Protein AF-A0AAW6RHY6-F1 (afdb_monomer_lite)

Organism: NCBI:txid3040346

Secondary structure (DSSP, 8-state):
-PPPPHHHHHHHHHHHHHHHHHHHHHHH--EEPPP---EE---TTS---EE-HHHH-TTEEEEEEEEESSSTHHHHHHTTBS-HHHHHHHHHHHHHHTS---TTEEEEEEEE-TTS-EEEEEEESS--HHHHHH--SSGGGG-B-HHHHHHHHHHHHHHBPTTTTSSSSEEEEEEETTT-EEEEEEHHHHHHHHHHHHS----PPPP----PPPPPPPPPPPP-----------------------

Radius of gyration: 33.95 Å; chains: 1; bounding box: 102×99×43 Å

pLDDT: mean 73.98, std 20.01, range [34.38, 96.75]

Structure (mmCIF, N/CA/C/O backbone):
data_AF-A0AAW6RHY6-F1
#
_entry.id   AF-A0AAW6RHY6-F1
#
loop_
_atom_site.group_PDB
_atom_site.id
_atom_site.type_symbol
_atom_site.label_atom_id
_atom_site.label_alt_id
_atom_site.label_comp_id
_atom_site.label_asym_id
_atom_site.label_entity_id
_atom_site.label_seq_id
_atom_site.pdbx_PDB_ins_code
_atom_site.Cartn_x
_atom_site.Cartn_y
_atom_site.Cartn_z
_atom_site.occupancy
_atom_site.B_iso_or_equiv
_atom_site.auth_seq_id
_atom_site.auth_comp_id
_atom_site.auth_asym_id
_atom_site.auth_atom_id
_atom_site.pdbx_PDB_model_num
ATOM 1 N N . MET A 1 1 ? -15.263 24.440 11.809 1.00 36.69 1 MET A N 1
ATOM 2 C CA . MET A 1 1 ? -14.720 23.202 12.414 1.00 36.69 1 MET A CA 1
ATOM 3 C C . MET A 1 1 ? -13.361 23.550 12.998 1.00 36.69 1 MET A C 1
ATOM 5 O O . MET A 1 1 ? -12.567 24.106 12.247 1.00 36.69 1 MET A O 1
ATOM 9 N N . PRO A 1 2 ? -13.104 23.345 14.301 1.00 42.38 2 PRO A N 1
ATOM 10 C CA . PRO A 1 2 ? -11.788 23.621 14.870 1.00 42.38 2 PRO A CA 1
ATOM 11 C C . PRO A 1 2 ? -10.749 22.654 14.289 1.00 42.38 2 PRO A C 1
ATOM 13 O O . PRO A 1 2 ? -11.045 21.476 14.077 1.00 42.38 2 PRO A O 1
ATOM 16 N N . ALA A 1 3 ? -9.547 23.160 14.015 1.00 45.47 3 ALA A N 1
ATOM 17 C CA . ALA A 1 3 ? -8.429 22.344 13.565 1.00 45.47 3 ALA A CA 1
ATOM 18 C C . ALA A 1 3 ? -8.053 21.337 14.664 1.00 45.47 3 ALA A C 1
ATOM 20 O O . ALA A 1 3 ? -7.856 21.711 15.821 1.00 45.47 3 ALA A O 1
ATOM 21 N N . ILE A 1 4 ? -7.981 20.053 14.312 1.00 51.56 4 ILE A N 1
ATOM 22 C CA . ILE A 1 4 ? -7.506 19.011 15.225 1.00 51.56 4 ILE A CA 1
ATOM 23 C C . ILE A 1 4 ? -5.975 19.141 15.318 1.00 51.56 4 ILE A C 1
ATOM 25 O O . ILE A 1 4 ? -5.329 19.210 14.272 1.00 51.56 4 ILE A O 1
ATOM 29 N N . PRO A 1 5 ? -5.372 19.154 16.522 1.00 56.75 5 PRO A N 1
ATOM 30 C CA . PRO A 1 5 ? -3.920 19.229 16.669 1.00 56.7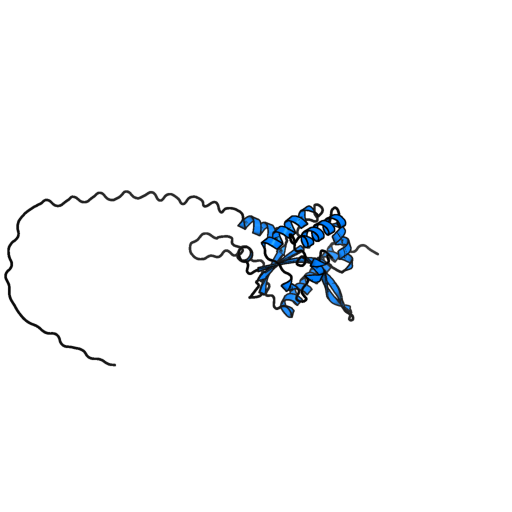5 5 PRO A CA 1
ATOM 31 C C . PRO A 1 5 ? -3.209 18.056 15.978 1.00 56.75 5 PRO A C 1
ATOM 33 O O . PRO A 1 5 ? -3.674 16.917 16.065 1.00 56.75 5 PRO A O 1
ATOM 36 N N . ALA A 1 6 ? -2.042 18.300 15.375 1.00 57.06 6 ALA A N 1
ATOM 37 C CA . ALA A 1 6 ? -1.243 17.272 14.693 1.00 57.06 6 ALA A CA 1
ATOM 38 C C . ALA A 1 6 ? -0.935 16.046 15.581 1.00 57.06 6 ALA A C 1
ATOM 40 O O . ALA A 1 6 ? -1.028 14.909 15.128 1.00 57.06 6 ALA A O 1
ATOM 41 N N . ALA A 1 7 ? -0.673 16.257 16.877 1.00 56.53 7 ALA A N 1
ATOM 42 C CA . ALA A 1 7 ? -0.447 15.175 17.841 1.00 56.53 7 ALA A CA 1
ATOM 43 C C . ALA A 1 7 ? -1.678 14.263 18.031 1.00 56.53 7 ALA A C 1
ATOM 45 O O . ALA A 1 7 ? -1.545 13.051 18.191 1.00 56.53 7 ALA A O 1
ATOM 46 N N . ALA A 1 8 ? -2.888 14.827 17.972 1.00 58.41 8 ALA A N 1
ATOM 47 C CA . ALA A 1 8 ? -4.121 14.051 18.059 1.00 58.41 8 ALA A CA 1
ATOM 48 C C . ALA A 1 8 ? -4.398 13.274 16.759 1.00 58.41 8 ALA A C 1
ATOM 50 O O . ALA A 1 8 ? -4.928 12.166 16.821 1.00 58.41 8 ALA A O 1
ATOM 51 N N . LEU A 1 9 ? -4.018 13.816 15.592 1.00 59.53 9 LEU A N 1
ATOM 52 C CA . LEU A 1 9 ? -4.087 13.102 14.309 1.00 59.53 9 LEU A CA 1
ATOM 53 C C . LEU A 1 9 ? -3.146 11.887 14.295 1.00 59.53 9 LEU A C 1
ATOM 55 O O . LEU A 1 9 ? -3.600 10.782 13.998 1.00 59.53 9 LEU A O 1
ATOM 59 N N . ALA A 1 10 ? -1.897 12.062 14.735 1.00 64.44 10 ALA A N 1
ATOM 60 C CA . ALA A 1 10 ? -0.913 10.981 14.839 1.00 64.44 10 ALA A CA 1
ATOM 61 C C . ALA A 1 10 ? -1.377 9.837 15.765 1.00 64.44 10 ALA A C 1
ATOM 63 O O . ALA A 1 10 ? -1.157 8.659 15.478 1.00 64.44 10 ALA A O 1
ATOM 64 N N . TRP A 1 11 ? -2.076 10.156 16.861 1.00 67.25 11 TRP A N 1
ATOM 65 C CA . TRP A 1 11 ? -2.605 9.139 17.777 1.00 67.25 11 TRP A CA 1
ATOM 66 C C . TRP A 1 11 ? -3.709 8.275 17.147 1.00 67.25 11 TRP A C 1
ATOM 68 O O . TRP A 1 11 ? -3.756 7.055 17.348 1.00 67.25 11 TRP A O 1
ATOM 78 N N . TRP A 1 12 ? -4.580 8.882 16.338 1.00 75.75 12 TRP A N 1
ATOM 79 C CA . TRP A 1 12 ? -5.609 8.141 15.609 1.00 75.75 12 TRP A CA 1
ATOM 80 C C . TRP A 1 12 ? -5.012 7.220 14.543 1.00 75.75 12 TRP A C 1
ATOM 82 O O . TRP A 1 12 ? -5.461 6.083 14.413 1.00 75.75 12 TRP A O 1
ATOM 92 N N . GLU A 1 13 ? -3.983 7.664 13.824 1.00 80.81 13 GLU A N 1
ATOM 93 C CA . GLU A 1 13 ? -3.279 6.828 12.841 1.00 80.81 13 GLU A CA 1
ATOM 94 C C . GLU A 1 13 ? -2.603 5.626 13.504 1.00 80.81 13 GLU A C 1
ATOM 96 O O . GLU A 1 13 ? -2.768 4.497 13.040 1.00 80.81 13 GLU A O 1
ATOM 101 N N . LYS A 1 14 ? -1.958 5.827 14.660 1.00 85.12 14 LYS A N 1
ATOM 102 C CA . LYS A 1 14 ? -1.395 4.723 15.453 1.00 85.12 14 LYS A CA 1
ATOM 103 C C . LYS A 1 14 ? -2.454 3.746 15.950 1.00 85.12 14 LYS A C 1
ATOM 105 O O . LYS A 1 14 ? -2.226 2.541 15.976 1.00 85.12 14 LYS A O 1
ATOM 110 N N . THR A 1 15 ? -3.644 4.236 16.286 1.00 87.94 15 THR A N 1
ATOM 111 C CA . THR A 1 15 ? -4.771 3.368 16.653 1.00 87.94 15 THR A CA 1
ATOM 112 C C . THR A 1 15 ? -5.207 2.486 15.476 1.00 87.94 15 THR A C 1
ATOM 114 O O . THR A 1 15 ? -5.480 1.298 15.660 1.00 87.94 15 THR A O 1
ATOM 117 N N . VAL A 1 16 ? -5.240 3.040 14.259 1.00 90.06 16 VAL A N 1
ATOM 118 C CA . VAL A 1 16 ? -5.549 2.295 13.026 1.00 90.06 16 VAL A CA 1
ATOM 119 C C . VAL A 1 16 ? -4.465 1.255 12.728 1.00 90.06 16 VAL A C 1
ATOM 121 O O . VAL A 1 16 ? -4.797 0.108 12.430 1.00 90.06 16 VAL A O 1
ATOM 124 N N . GLU A 1 17 ? -3.191 1.622 12.873 1.00 89.94 17 GLU A N 1
ATOM 125 C CA . GLU A 1 17 ? -2.045 0.715 12.736 1.00 89.94 17 GLU A CA 1
ATOM 126 C C . GLU A 1 17 ? -2.140 -0.464 13.719 1.00 89.94 17 GLU A C 1
ATOM 128 O O . GLU A 1 17 ? -2.122 -1.622 13.301 1.00 89.94 17 GLU A O 1
ATOM 133 N N . TYR A 1 18 ? -2.343 -0.209 15.016 1.00 89.75 18 TYR A N 1
ATOM 134 C CA . TYR A 1 18 ? -2.463 -1.283 16.009 1.00 89.75 18 TYR A CA 1
ATOM 135 C C . TYR A 1 18 ? -3.676 -2.182 15.770 1.00 89.75 18 TYR A C 1
ATOM 137 O O . TYR A 1 18 ? -3.570 -3.405 15.893 1.00 89.75 18 TYR A O 1
ATOM 145 N N . ALA A 1 19 ? -4.819 -1.610 15.387 1.00 91.25 19 ALA A N 1
ATOM 146 C CA . ALA A 1 19 ? -5.990 -2.395 15.014 1.00 91.25 19 ALA A CA 1
ATOM 147 C C . ALA A 1 19 ? -5.699 -3.293 13.799 1.00 91.25 19 ALA A C 1
ATOM 149 O O . ALA A 1 19 ? -6.137 -4.448 13.768 1.00 91.25 19 ALA A O 1
ATOM 150 N N . PHE A 1 20 ? -4.931 -2.795 12.823 1.00 91.44 20 PHE A N 1
ATOM 151 C CA . PHE A 1 20 ? -4.513 -3.574 11.660 1.00 91.44 20 PHE A CA 1
ATOM 152 C C . PHE A 1 20 ? -3.607 -4.734 12.060 1.00 91.44 20 PHE A C 1
ATOM 154 O O . PHE A 1 20 ? -3.890 -5.868 11.678 1.00 91.44 20 PHE A O 1
ATOM 161 N N . LEU A 1 21 ? -2.577 -4.485 12.872 1.00 89.50 21 LEU A N 1
ATOM 162 C CA . LEU A 1 21 ? -1.658 -5.525 13.345 1.00 89.50 21 LEU A CA 1
ATOM 163 C C . LEU A 1 21 ? -2.402 -6.618 14.125 1.00 89.50 21 LEU A C 1
ATOM 165 O O . LEU A 1 21 ? -2.238 -7.806 13.846 1.00 89.50 21 LEU A O 1
ATOM 169 N N . GLN A 1 22 ? -3.310 -6.236 15.029 1.00 89.50 22 GLN A N 1
ATOM 170 C CA . GLN A 1 22 ? -4.149 -7.191 15.760 1.00 89.50 22 GLN A CA 1
ATOM 171 C C . GLN A 1 22 ? -5.031 -8.026 14.825 1.00 89.50 22 GLN A C 1
ATOM 173 O O . GLN A 1 22 ? -5.181 -9.236 15.028 1.00 89.50 22 GLN A O 1
ATOM 178 N N . GLN A 1 23 ? -5.628 -7.403 13.803 1.00 89.06 23 GLN A N 1
ATOM 179 C CA . GLN A 1 23 ? -6.420 -8.121 12.809 1.00 89.06 23 GLN A CA 1
ATOM 180 C C . GLN A 1 23 ? -5.544 -9.044 11.958 1.00 89.06 23 GLN A C 1
ATOM 182 O O . GLN A 1 23 ? -5.972 -10.157 11.657 1.00 89.06 23 GLN A O 1
ATOM 187 N N . ALA A 1 24 ? -4.325 -8.634 11.616 1.00 87.94 24 ALA A N 1
ATOM 188 C CA . ALA A 1 24 ? -3.394 -9.445 10.849 1.00 87.94 24 ALA A CA 1
ATOM 189 C C . ALA A 1 24 ? -2.966 -10.710 11.599 1.00 87.94 24 ALA A C 1
ATOM 191 O O . ALA A 1 24 ? -3.047 -11.799 11.026 1.00 87.94 24 ALA A O 1
ATOM 192 N N . CYS A 1 25 ? -2.646 -10.608 12.892 1.00 87.69 25 CYS A N 1
ATOM 193 C CA . CYS A 1 25 ? -2.366 -11.784 13.720 1.00 87.69 25 CYS A CA 1
ATOM 194 C C . CYS A 1 25 ? -3.592 -12.705 13.816 1.00 87.69 25 CYS A C 1
ATOM 196 O O . CYS A 1 25 ? -3.513 -13.894 13.521 1.00 87.69 25 CYS A O 1
ATOM 198 N N . ARG A 1 26 ? -4.756 -12.155 14.193 1.00 88.19 26 ARG A N 1
ATOM 199 C CA . ARG A 1 26 ? -5.954 -12.955 14.520 1.00 88.19 26 ARG A CA 1
ATOM 200 C C . ARG A 1 26 ? -6.654 -13.551 13.301 1.00 88.19 26 ARG A C 1
ATOM 202 O O . ARG A 1 26 ? -7.173 -14.657 13.380 1.00 88.19 26 ARG A O 1
ATOM 209 N N . LYS A 1 27 ? -6.741 -12.799 12.202 1.00 85.25 27 LYS A N 1
ATOM 210 C CA . LYS A 1 27 ? -7.512 -13.181 11.008 1.00 85.25 27 LYS A CA 1
ATOM 211 C C . LYS A 1 27 ? -6.644 -13.837 9.945 1.00 85.25 27 LYS A C 1
ATOM 213 O O . LYS A 1 27 ? -7.122 -14.722 9.241 1.00 85.25 27 LYS A O 1
ATOM 218 N N . TRP A 1 28 ? -5.408 -13.373 9.785 1.00 83.06 28 TRP A N 1
ATOM 219 C CA . TRP A 1 28 ? -4.537 -13.823 8.700 1.00 83.06 28 TRP A CA 1
ATOM 220 C C . TRP A 1 28 ? -3.385 -14.717 9.175 1.00 83.06 28 TRP A C 1
ATOM 222 O O . TRP A 1 28 ? -2.677 -15.275 8.336 1.00 83.06 28 TRP A O 1
ATOM 232 N N . GLY A 1 29 ? -3.245 -14.933 10.489 1.00 84.56 29 GLY A N 1
ATOM 233 C CA . GLY A 1 29 ? -2.245 -15.838 11.059 1.00 84.56 29 GLY A CA 1
ATOM 234 C C . GLY A 1 29 ? -0.819 -15.372 10.788 1.00 84.56 29 GLY A C 1
ATOM 235 O O . GLY A 1 29 ? 0.044 -16.191 10.496 1.00 84.56 29 GLY A O 1
ATOM 236 N N . VAL A 1 30 ? -0.607 -14.055 10.782 1.00 85.38 30 VAL A N 1
ATOM 237 C CA . VAL A 1 30 ? 0.720 -13.463 10.606 1.00 85.38 30 VAL A CA 1
ATOM 238 C C . VAL A 1 30 ? 1.470 -13.489 11.920 1.00 85.38 30 VAL A C 1
ATOM 240 O O . VAL A 1 30 ? 0.935 -13.063 12.944 1.00 85.38 30 VAL A O 1
ATOM 243 N N . ASN A 1 31 ? 2.728 -13.906 11.854 1.00 83.25 31 ASN A N 1
ATOM 244 C CA . ASN A 1 31 ? 3.641 -13.857 12.981 1.00 83.25 31 ASN A CA 1
ATOM 245 C C . ASN A 1 31 ? 4.583 -12.672 12.783 1.00 83.25 31 ASN A C 1
ATOM 247 O O . ASN A 1 31 ? 5.533 -12.753 12.006 1.00 83.25 31 ASN A O 1
ATOM 251 N N . PHE A 1 32 ? 4.287 -11.555 13.450 1.00 77.56 32 PHE A N 1
ATOM 252 C CA . PHE A 1 32 ? 5.200 -10.416 13.475 1.00 77.56 32 PHE A CA 1
ATOM 253 C C . PHE A 1 32 ? 6.408 -10.779 14.325 1.00 77.56 32 PHE A C 1
ATOM 255 O O . PHE A 1 32 ? 6.304 -10.891 15.547 1.00 77.56 32 PHE A O 1
ATOM 262 N N . LEU A 1 33 ? 7.547 -10.959 13.671 1.00 68.38 33 LEU A N 1
ATOM 263 C CA . LEU A 1 33 ? 8.825 -10.907 14.354 1.00 68.38 33 LEU A CA 1
ATOM 264 C C . LEU A 1 33 ? 9.202 -9.432 14.479 1.00 68.38 33 LEU A C 1
ATOM 266 O O . LEU A 1 33 ? 8.903 -8.628 13.589 1.00 68.38 33 LEU A O 1
ATOM 270 N N . ALA A 1 34 ? 9.822 -9.067 15.604 1.00 53.28 34 ALA A N 1
ATOM 271 C CA . ALA A 1 34 ? 10.443 -7.754 15.752 1.00 53.28 34 ALA A CA 1
ATOM 272 C C . ALA A 1 34 ? 11.305 -7.464 14.511 1.00 53.28 34 ALA A C 1
ATOM 274 O O . ALA A 1 34 ? 11.779 -8.430 13.896 1.00 53.28 34 ALA A O 1
ATOM 275 N N . PRO A 1 35 ? 11.497 -6.183 14.121 1.00 49.78 35 PRO A N 1
ATOM 276 C CA . PRO A 1 35 ? 12.363 -5.855 13.002 1.00 49.78 35 PRO A CA 1
ATOM 277 C C . PRO A 1 35 ? 13.637 -6.641 13.221 1.00 49.78 35 PRO A C 1
ATOM 279 O O . PRO A 1 35 ? 14.249 -6.53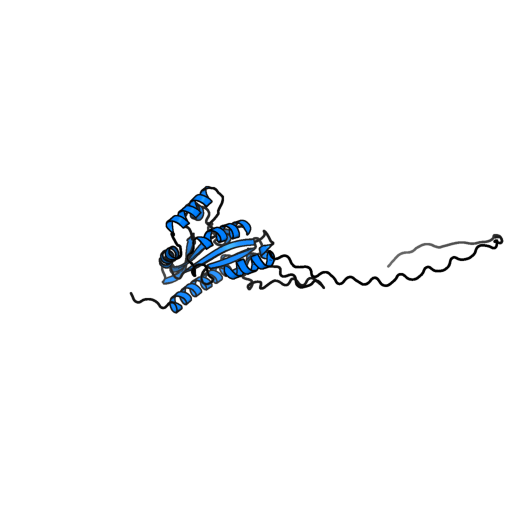5 14.286 1.00 49.78 35 PRO A O 1
ATOM 282 N N . LEU A 1 36 ? 13.952 -7.508 12.266 1.00 45.94 36 LEU A N 1
ATOM 283 C CA . LEU A 1 36 ? 15.221 -8.197 12.233 1.00 45.94 36 LEU A CA 1
ATOM 284 C C . LEU A 1 36 ? 16.238 -7.082 11.993 1.00 45.94 36 LEU A C 1
ATOM 286 O O . LEU A 1 36 ? 16.625 -6.813 10.860 1.00 45.94 36 LEU A O 1
ATOM 290 N N . GLY A 1 37 ? 16.571 -6.333 13.048 1.00 42.25 37 GLY A N 1
ATOM 291 C CA . GLY A 1 37 ? 17.798 -5.578 13.103 1.00 42.25 37 GLY A CA 1
ATOM 292 C C . GLY A 1 37 ? 18.840 -6.617 12.784 1.00 42.25 37 GLY A C 1
ATOM 293 O O . GLY A 1 37 ? 18.899 -7.597 13.515 1.00 42.25 37 GLY A O 1
ATOM 294 N N . VAL A 1 38 ? 19.464 -6.457 11.615 1.00 43.09 38 VAL A N 1
ATOM 295 C CA . VAL A 1 38 ? 20.594 -7.231 11.106 1.00 43.09 38 VAL A CA 1
ATOM 296 C C . VAL A 1 38 ? 20.639 -8.621 11.740 1.00 43.09 38 VAL A C 1
ATOM 298 O O . VAL A 1 38 ? 21.189 -8.759 12.831 1.00 43.09 38 VAL A O 1
ATOM 301 N N . ILE A 1 39 ? 20.051 -9.651 11.112 1.00 41.97 39 ILE A N 1
ATOM 302 C CA . ILE A 1 39 ? 20.339 -11.003 11.603 1.00 41.97 39 ILE A CA 1
ATOM 303 C C . ILE A 1 39 ? 21.825 -11.226 11.356 1.00 41.97 39 ILE A C 1
ATOM 305 O O . ILE A 1 39 ? 22.250 -11.551 10.247 1.00 41.97 39 ILE A O 1
ATOM 309 N N . THR A 1 40 ? 22.619 -11.029 12.399 1.00 37.53 40 THR A N 1
ATOM 310 C CA . THR A 1 40 ? 23.971 -11.539 12.482 1.00 37.53 40 THR A CA 1
ATOM 311 C C . THR A 1 40 ? 23.816 -13.048 12.569 1.00 37.53 40 THR A C 1
ATOM 313 O O . THR A 1 40 ? 23.587 -13.606 13.640 1.00 37.53 40 THR A O 1
ATOM 316 N N . LEU A 1 41 ? 23.830 -13.723 11.421 1.00 37.62 41 LEU A N 1
ATOM 317 C CA . LEU A 1 41 ? 23.953 -15.172 11.396 1.00 37.62 41 LEU A CA 1
ATOM 318 C C . LEU A 1 41 ? 25.396 -15.483 11.795 1.00 37.62 41 LEU A C 1
ATOM 320 O O . LEU A 1 41 ? 26.281 -15.528 10.948 1.00 37.62 41 LEU A O 1
ATOM 324 N N . GLN A 1 42 ? 25.643 -15.643 13.096 1.00 37.06 42 GLN A N 1
ATOM 325 C CA . GLN A 1 42 ? 26.855 -16.298 13.574 1.00 37.06 42 GLN A CA 1
ATOM 326 C C . GLN A 1 42 ? 26.726 -17.785 13.240 1.00 37.06 42 GLN A C 1
ATOM 328 O O . GLN A 1 42 ? 26.064 -18.545 13.946 1.00 37.06 42 GLN A O 1
ATOM 333 N N . ALA A 1 43 ? 27.317 -18.187 12.121 1.00 34.38 43 ALA A N 1
ATOM 334 C CA . ALA A 1 43 ? 27.607 -19.579 11.831 1.00 34.38 43 ALA A CA 1
ATOM 335 C C . ALA A 1 43 ? 29.128 -19.758 11.941 1.00 34.38 43 ALA A C 1
ATOM 337 O O . ALA A 1 43 ? 29.845 -19.530 10.974 1.00 34.38 43 ALA A O 1
ATOM 338 N N . GLY A 1 44 ? 29.611 -20.131 13.130 1.00 51.59 44 GLY A N 1
ATOM 339 C CA . GLY A 1 44 ? 31.032 -20.414 13.382 1.00 51.59 44 GLY A CA 1
ATOM 340 C C . GLY A 1 44 ? 31.934 -19.180 13.531 1.00 51.59 44 GLY A C 1
ATOM 341 O O . GLY A 1 44 ? 31.451 -18.097 13.855 1.00 51.59 44 GLY A O 1
ATOM 342 N N . ASP A 1 45 ? 33.237 -19.385 13.301 1.00 42.44 45 ASP A N 1
ATOM 343 C CA . ASP A 1 45 ? 34.335 -18.401 13.425 1.00 42.44 45 ASP A CA 1
ATOM 344 C C . ASP A 1 45 ? 34.371 -17.335 12.307 1.00 42.44 45 ASP A C 1
ATOM 346 O O . ASP A 1 45 ? 35.314 -16.553 12.209 1.00 42.44 45 ASP A O 1
ATOM 350 N N . GLU A 1 46 ? 33.343 -17.263 11.460 1.00 44.12 46 GLU A N 1
ATOM 351 C CA . GLU A 1 46 ? 33.254 -16.248 10.409 1.00 44.12 46 GLU A CA 1
ATOM 352 C C . GLU A 1 46 ? 32.872 -14.870 10.987 1.00 44.12 46 GLU A C 1
ATOM 354 O O . GLU A 1 46 ? 32.018 -14.774 11.881 1.00 44.12 46 GLU A O 1
ATOM 359 N N . PRO A 1 47 ? 33.437 -13.768 10.453 1.00 42.38 47 PRO A N 1
ATOM 360 C CA . PRO A 1 47 ? 33.074 -12.424 10.874 1.00 42.38 47 PRO A CA 1
ATOM 361 C C . PRO A 1 47 ? 31.577 -12.161 10.632 1.00 42.38 47 PRO A C 1
ATOM 363 O O . PRO A 1 47 ? 30.983 -12.699 9.691 1.00 42.38 47 PRO A O 1
ATOM 366 N N . PRO A 1 48 ? 30.935 -11.318 11.461 1.00 42.91 48 PRO A N 1
ATOM 367 C CA . PRO A 1 48 ? 29.501 -11.069 11.392 1.00 42.91 48 PRO A CA 1
ATOM 368 C C . PRO A 1 48 ? 29.087 -10.527 10.01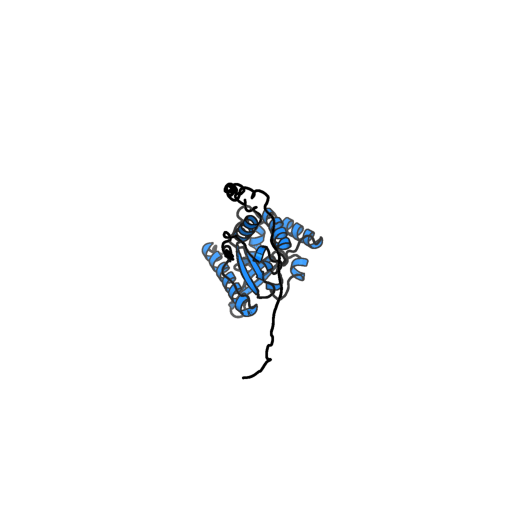6 1.00 42.91 48 PRO A C 1
ATOM 370 O O . PRO A 1 48 ? 29.199 -9.332 9.743 1.00 42.91 48 PRO A O 1
ATOM 373 N N . ARG A 1 49 ? 28.549 -11.389 9.143 1.00 47.16 49 ARG A N 1
ATOM 374 C CA . ARG A 1 49 ? 27.911 -10.945 7.899 1.00 47.16 49 ARG A CA 1
ATOM 375 C C . ARG A 1 49 ? 26.553 -10.346 8.229 1.00 47.16 49 ARG A C 1
ATOM 377 O O . ARG A 1 49 ? 25.640 -11.032 8.691 1.00 47.16 49 ARG A O 1
ATOM 384 N N . GLN A 1 50 ? 26.413 -9.053 7.954 1.00 50.53 50 GLN A N 1
ATOM 385 C CA . GLN A 1 50 ? 25.122 -8.383 7.996 1.00 50.53 50 GLN A CA 1
ATOM 386 C C . GLN A 1 50 ? 24.273 -8.919 6.845 1.00 50.53 50 GLN A C 1
ATOM 388 O O . GLN A 1 50 ? 24.473 -8.557 5.690 1.00 50.53 50 GLN A O 1
ATOM 393 N N . THR A 1 51 ? 23.331 -9.808 7.144 1.00 48.06 51 THR A N 1
ATOM 394 C CA . THR A 1 51 ? 22.381 -10.282 6.140 1.00 48.06 51 THR A CA 1
ATOM 395 C C . THR A 1 51 ? 20.973 -10.016 6.644 1.00 48.06 51 THR A C 1
ATOM 397 O O . THR A 1 51 ? 20.630 -10.321 7.783 1.00 48.06 51 THR A O 1
ATOM 400 N N . SER A 1 52 ? 20.135 -9.420 5.797 1.00 55.12 52 SER A N 1
ATOM 401 C CA . SER A 1 52 ? 18.684 -9.529 5.939 1.00 55.12 52 SER A CA 1
ATOM 402 C C . SER A 1 52 ? 18.267 -10.715 5.071 1.00 55.12 52 SER A C 1
ATOM 404 O O . SER A 1 52 ? 18.186 -10.555 3.846 1.00 55.12 52 SER A O 1
ATOM 406 N N . PRO A 1 53 ? 18.007 -11.915 5.633 1.00 56.66 53 PRO A N 1
ATOM 407 C CA . PRO A 1 53 ? 17.679 -13.098 4.828 1.00 56.66 53 PRO A CA 1
ATOM 408 C C . PRO A 1 53 ? 16.445 -12.877 3.952 1.00 56.66 53 PRO A C 1
ATOM 410 O O . PRO A 1 53 ? 16.298 -13.472 2.888 1.00 56.66 53 PRO A O 1
ATOM 413 N N . ALA A 1 54 ? 15.570 -11.962 4.374 1.00 59.22 54 ALA A N 1
ATOM 414 C CA . ALA A 1 54 ? 14.375 -11.611 3.638 1.00 59.22 54 ALA A CA 1
ATOM 415 C C . ALA A 1 54 ? 14.611 -10.827 2.344 1.00 59.22 54 ALA A C 1
ATOM 417 O O . ALA A 1 54 ? 13.832 -10.976 1.407 1.00 59.22 54 ALA A O 1
ATOM 418 N N . LEU A 1 55 ? 15.673 -10.020 2.269 1.00 64.19 55 LEU A N 1
ATOM 419 C CA . LEU A 1 55 ? 15.994 -9.240 1.069 1.00 64.19 55 LEU A CA 1
ATOM 420 C C . LEU A 1 55 ? 16.707 -10.083 -0.002 1.00 64.19 55 LEU A C 1
ATOM 422 O O . LEU A 1 55 ? 16.633 -9.754 -1.179 1.00 64.19 55 LEU A O 1
ATOM 426 N N . HIS A 1 56 ? 17.319 -11.207 0.378 1.00 60.00 56 HIS A N 1
ATOM 427 C CA . HIS A 1 56 ? 17.961 -12.141 -0.561 1.00 60.00 56 HIS A CA 1
ATOM 428 C C . HIS A 1 56 ? 17.051 -13.299 -0.980 1.00 60.00 56 HIS A C 1
ATOM 430 O O . HIS A 1 56 ? 17.318 -13.989 -1.961 1.00 60.00 56 HIS A O 1
ATOM 436 N N . SER A 1 57 ? 15.968 -13.532 -0.237 1.00 65.19 57 SER A N 1
ATOM 437 C CA . SER A 1 57 ? 15.059 -14.639 -0.491 1.00 65.19 57 SER A CA 1
ATOM 438 C C . SER A 1 57 ? 13.859 -14.203 -1.332 1.00 65.19 57 SER A C 1
ATOM 440 O O . SER A 1 57 ? 13.034 -13.388 -0.916 1.00 65.19 57 SER A O 1
ATOM 442 N N . GLY A 1 58 ? 13.674 -14.846 -2.490 1.00 74.25 58 GLY A N 1
ATOM 443 C CA . GLY A 1 58 ? 12.437 -14.753 -3.280 1.00 74.25 58 GLY A CA 1
ATOM 444 C C . GLY A 1 58 ? 11.193 -15.295 -2.554 1.00 74.25 58 GLY A C 1
ATOM 445 O O . GLY A 1 58 ? 10.072 -15.186 -3.062 1.00 74.25 58 GLY A O 1
ATOM 446 N N . ALA A 1 59 ? 11.365 -15.856 -1.352 1.00 83.56 59 ALA A N 1
ATOM 447 C CA . ALA A 1 59 ? 10.291 -16.391 -0.530 1.00 83.56 59 ALA A CA 1
ATOM 448 C C . ALA A 1 59 ? 9.430 -15.313 0.141 1.00 83.56 59 ALA A C 1
ATOM 450 O O . ALA A 1 59 ? 8.414 -15.653 0.742 1.00 83.56 59 ALA A O 1
ATOM 451 N N . TYR A 1 60 ? 9.774 -14.028 0.017 1.00 88.50 60 TYR A N 1
ATOM 452 C CA . TYR A 1 60 ? 8.981 -12.931 0.568 1.00 88.50 60 TYR A CA 1
ATOM 453 C C . TYR A 1 60 ? 8.073 -12.271 -0.477 1.00 88.50 60 TYR A C 1
ATOM 455 O O . TYR A 1 60 ? 8.280 -12.346 -1.697 1.00 88.50 60 TYR A O 1
ATOM 463 N N . LYS A 1 61 ? 7.008 -11.656 0.029 1.00 92.00 61 LYS A N 1
ATOM 464 C CA . LYS A 1 61 ? 6.144 -10.717 -0.679 1.00 92.00 61 LYS A CA 1
ATOM 465 C C . LYS A 1 61 ? 6.153 -9.389 0.059 1.00 92.00 61 LYS A C 1
ATOM 467 O O . LYS A 1 61 ? 6.144 -9.374 1.288 1.00 92.00 61 LYS A O 1
ATOM 472 N N . TRP A 1 62 ? 6.120 -8.306 -0.699 1.00 92.81 62 TRP A N 1
ATOM 473 C CA . TRP A 1 62 ? 6.298 -6.951 -0.201 1.00 92.81 62 TRP A CA 1
ATOM 474 C C . TRP A 1 62 ? 5.036 -6.128 -0.426 1.00 92.81 62 TRP A C 1
ATOM 476 O O . TRP A 1 62 ? 4.435 -6.176 -1.501 1.00 92.81 62 TRP A O 1
ATOM 486 N N . LEU A 1 63 ? 4.624 -5.403 0.609 1.00 94.12 63 LEU A N 1
ATOM 487 C CA . LEU A 1 63 ? 3.464 -4.516 0.630 1.00 94.12 63 LEU A CA 1
ATOM 488 C C . LEU A 1 63 ? 3.904 -3.153 1.156 1.00 94.12 63 LEU A C 1
ATOM 490 O O . LEU A 1 63 ? 4.728 -3.075 2.068 1.00 94.12 63 LEU A O 1
ATOM 494 N N . LEU A 1 64 ? 3.304 -2.096 0.619 1.00 94.12 64 LEU A N 1
ATOM 495 C CA . LEU A 1 64 ? 3.449 -0.745 1.146 1.00 94.12 64 LEU A CA 1
ATOM 496 C C . LEU A 1 64 ? 2.095 -0.325 1.709 1.00 94.12 64 LEU A C 1
ATOM 498 O O . LEU A 1 64 ? 1.085 -0.399 1.006 1.00 94.12 64 LEU A O 1
ATOM 502 N N . ILE A 1 65 ? 2.056 0.063 2.980 1.00 92.56 65 ILE A N 1
ATOM 503 C CA . ILE A 1 65 ? 0.815 0.450 3.648 1.00 92.56 65 ILE A CA 1
ATOM 504 C C . ILE A 1 65 ? 0.955 1.848 4.219 1.00 92.56 65 ILE A C 1
ATOM 506 O O . ILE A 1 65 ? 1.850 2.111 5.017 1.00 92.56 65 ILE A O 1
ATOM 510 N N . GLU A 1 66 ? 0.013 2.713 3.869 1.00 91.44 66 GLU A N 1
ATOM 511 C CA . GLU A 1 66 ? -0.145 4.012 4.502 1.00 91.44 66 GLU A CA 1
ATOM 512 C C . GLU A 1 66 ? -1.347 3.995 5.452 1.00 91.44 66 GLU A C 1
ATOM 514 O O . GLU A 1 66 ? -2.482 3.731 5.041 1.00 91.44 66 GLU A O 1
ATOM 519 N N . PHE A 1 67 ? -1.106 4.255 6.739 1.00 90.94 67 PHE A N 1
ATOM 520 C CA . PHE A 1 67 ? -2.168 4.309 7.745 1.00 90.94 67 PHE A CA 1
ATOM 521 C C . PHE A 1 67 ? -2.746 5.716 7.842 1.00 90.94 67 PHE A C 1
ATOM 523 O O . PHE A 1 67 ? -2.011 6.691 7.977 1.00 90.94 67 PHE A O 1
ATOM 530 N N . ARG A 1 68 ? -4.071 5.832 7.775 1.00 90.12 68 ARG A N 1
ATOM 531 C CA . ARG A 1 68 ? -4.787 7.108 7.874 1.00 90.12 68 ARG A CA 1
ATOM 532 C C . ARG A 1 68 ? -5.888 7.030 8.915 1.00 90.12 68 ARG A C 1
ATOM 534 O O . ARG A 1 68 ? -6.486 5.980 9.133 1.00 90.12 68 ARG A O 1
ATOM 541 N N . LYS A 1 69 ? -6.202 8.159 9.544 1.00 88.25 69 LYS A N 1
ATOM 542 C CA . LYS A 1 69 ? -7.277 8.226 10.542 1.00 88.25 69 LYS A CA 1
ATOM 543 C C . LYS A 1 69 ? -8.625 7.773 9.971 1.00 88.25 69 LYS A C 1
ATOM 545 O O . LYS A 1 69 ? -9.310 6.965 10.593 1.00 88.25 69 LYS A O 1
ATOM 550 N N . ASP A 1 70 ? -9.009 8.300 8.812 1.00 89.31 70 ASP A N 1
ATOM 551 C CA . ASP A 1 70 ? -10.308 8.056 8.190 1.00 89.31 70 ASP A CA 1
ATOM 552 C C . ASP A 1 70 ? -10.240 8.135 6.658 1.00 89.31 70 ASP A C 1
ATOM 554 O O . ASP A 1 70 ? -9.189 8.403 6.077 1.00 89.31 70 ASP A O 1
ATOM 558 N N . LYS A 1 71 ? -11.369 7.863 5.990 1.00 89.38 71 LYS A N 1
ATOM 559 C CA . LYS A 1 71 ? -11.443 7.885 4.522 1.00 89.38 71 LYS A CA 1
ATOM 560 C C . LYS A 1 71 ? -11.226 9.290 3.943 1.00 89.38 71 LYS A C 1
ATOM 562 O O . LYS A 1 71 ? -10.746 9.399 2.822 1.00 89.38 71 LYS A O 1
ATOM 567 N N . ALA A 1 72 ? -11.602 10.350 4.659 1.00 87.31 72 ALA A N 1
ATOM 568 C CA . ALA A 1 72 ? -11.482 11.715 4.147 1.00 87.31 72 ALA A CA 1
ATOM 569 C C . ALA A 1 72 ? -10.012 12.153 4.068 1.00 87.31 72 ALA A C 1
ATOM 571 O O . ALA A 1 72 ? -9.639 12.891 3.161 1.00 87.31 72 ALA A O 1
ATOM 572 N N . ALA A 1 73 ? -9.160 11.614 4.945 1.00 85.25 73 ALA A N 1
ATOM 573 C CA . ALA A 1 73 ? -7.716 11.831 4.908 1.00 85.25 73 ALA A CA 1
ATOM 574 C C . ALA A 1 73 ? -7.022 11.305 3.629 1.00 85.25 73 ALA A C 1
ATOM 576 O O . ALA A 1 73 ? -5.867 11.644 3.394 1.00 85.25 73 ALA A O 1
ATOM 577 N N . LEU A 1 74 ? -7.700 10.517 2.781 1.00 85.62 74 LEU A N 1
ATOM 578 C CA . LEU A 1 74 ? -7.159 10.101 1.477 1.00 85.62 74 LEU A CA 1
ATOM 579 C C . LEU A 1 74 ? -7.084 11.263 0.480 1.00 85.62 74 LEU A C 1
ATOM 581 O O . LEU A 1 74 ? -6.248 11.233 -0.413 1.00 85.62 74 LEU A O 1
ATOM 585 N N . GLU A 1 75 ? -7.935 12.283 0.608 1.00 86.50 75 GLU A N 1
ATOM 586 C CA . GLU A 1 75 ? -7.856 13.450 -0.278 1.00 86.50 75 GLU A CA 1
ATOM 587 C C . GLU A 1 75 ? -6.612 14.291 0.029 1.00 86.50 75 GLU A C 1
ATOM 589 O O . GLU A 1 75 ? -5.916 14.707 -0.893 1.00 86.50 75 GLU A O 1
ATOM 594 N N . ALA A 1 76 ? -6.257 14.429 1.311 1.00 84.12 76 ALA A N 1
ATOM 595 C CA . ALA A 1 76 ? -5.022 15.089 1.735 1.00 84.12 76 ALA A CA 1
ATOM 596 C C . ALA A 1 76 ? -3.759 14.360 1.235 1.00 84.12 76 ALA A C 1
ATOM 598 O O . ALA A 1 76 ? -2.723 14.983 1.024 1.00 84.12 76 ALA A O 1
ATOM 599 N N . GLU A 1 77 ? -3.840 13.050 0.977 1.00 84.44 77 GLU A N 1
ATOM 600 C CA . GLU A 1 77 ? -2.720 12.293 0.409 1.00 84.44 77 GLU A CA 1
ATOM 601 C C . GLU A 1 77 ? -2.342 12.769 -0.996 1.00 84.44 77 GLU A C 1
ATOM 603 O O . GLU A 1 77 ? -1.169 12.767 -1.367 1.00 84.44 77 GLU A O 1
ATOM 608 N N . LYS A 1 78 ? -3.327 13.234 -1.770 1.00 88.50 78 LYS A N 1
ATOM 609 C CA . LYS A 1 78 ? -3.106 13.751 -3.125 1.00 88.50 78 LYS A CA 1
ATOM 610 C C . LYS A 1 78 ? -2.267 15.025 -3.107 1.00 88.50 78 LYS A C 1
ATOM 612 O O . LYS A 1 78 ? -1.470 15.254 -4.012 1.00 88.50 78 LYS A O 1
ATOM 617 N N . GLU A 1 79 ? -2.396 15.829 -2.054 1.00 89.19 79 GLU A N 1
ATOM 618 C CA . GLU A 1 79 ? -1.673 17.095 -1.900 1.00 89.19 79 GLU A CA 1
ATOM 619 C C . GLU A 1 79 ? -0.164 16.898 -1.689 1.00 89.19 79 GLU A C 1
ATOM 621 O O . GLU A 1 79 ? 0.610 17.843 -1.863 1.00 89.19 79 GLU A O 1
ATOM 626 N N . ARG A 1 80 ? 0.275 15.671 -1.379 1.00 87.38 80 ARG A N 1
ATOM 627 C CA . ARG A 1 80 ? 1.688 15.313 -1.181 1.00 87.38 80 ARG A CA 1
ATOM 628 C C . ARG A 1 80 ? 2.472 15.180 -2.485 1.00 87.38 80 ARG A C 1
ATOM 630 O O . ARG A 1 80 ? 3.697 15.102 -2.452 1.00 87.38 80 ARG A O 1
ATOM 637 N N . PHE A 1 81 ? 1.792 15.171 -3.628 1.00 90.81 81 PHE A N 1
ATOM 638 C CA . PHE A 1 81 ? 2.408 15.121 -4.952 1.00 90.81 81 PHE A CA 1
ATOM 639 C C . PHE A 1 81 ? 2.603 16.522 -5.521 1.00 90.81 81 PHE A C 1
ATOM 641 O O . PHE A 1 81 ? 1.846 17.441 -5.198 1.00 90.81 81 PHE A O 1
ATOM 648 N N . TYR A 1 82 ? 3.608 16.689 -6.385 1.00 91.94 82 TYR A N 1
ATOM 649 C CA . TYR A 1 82 ? 3.735 17.911 -7.187 1.00 91.94 82 TYR A CA 1
ATOM 650 C C . TYR A 1 82 ? 2.501 18.109 -8.066 1.00 91.94 82 TYR A C 1
ATOM 652 O O . TYR A 1 82 ? 1.887 19.172 -8.039 1.00 91.94 82 TYR A O 1
ATOM 660 N N . ASP A 1 83 ? 2.116 17.046 -8.769 1.00 94.12 83 ASP A N 1
ATOM 661 C CA . ASP A 1 83 ? 0.875 16.950 -9.521 1.00 94.12 83 ASP A CA 1
ATOM 662 C C . ASP A 1 83 ? 0.335 15.519 -9.399 1.00 94.12 83 ASP A C 1
ATOM 664 O O . ASP A 1 83 ? 0.902 14.560 -9.935 1.00 94.12 83 ASP A O 1
ATOM 668 N N . TYR A 1 84 ? -0.754 15.364 -8.645 1.00 94.06 84 TYR A N 1
ATOM 669 C CA . TYR A 1 84 ? -1.384 14.062 -8.437 1.00 94.06 84 TYR A CA 1
ATOM 670 C C . TYR A 1 84 ? -1.984 13.491 -9.727 1.00 94.06 84 TYR A C 1
ATOM 672 O O . TYR A 1 84 ? -1.931 12.281 -9.933 1.00 94.06 84 TYR A O 1
ATOM 680 N N . GLY A 1 85 ? -2.540 14.340 -10.597 1.00 95.50 85 GLY A N 1
ATOM 681 C CA . GLY A 1 85 ? -3.159 13.906 -11.848 1.00 95.50 85 GLY A CA 1
ATOM 682 C C . GLY A 1 85 ? -2.125 13.328 -12.807 1.00 95.50 85 GLY A C 1
ATOM 683 O O . GLY A 1 85 ? -2.325 12.242 -13.348 1.00 95.50 85 GLY A O 1
ATOM 684 N N . VAL A 1 86 ? -0.982 14.003 -12.947 1.00 95.44 86 VAL A N 1
ATOM 685 C CA . VAL A 1 86 ? 0.155 13.490 -13.727 1.00 95.44 86 VAL A CA 1
ATOM 686 C C . VAL A 1 86 ? 0.692 12.197 -13.117 1.00 95.44 86 VAL A C 1
ATOM 688 O O . VAL A 1 86 ? 0.880 11.224 -13.841 1.00 95.44 86 VAL A O 1
ATOM 691 N N . SER A 1 87 ? 0.877 12.152 -11.795 1.00 95.56 87 SER A N 1
ATOM 692 C CA . SER A 1 87 ? 1.380 10.951 -11.109 1.00 95.56 87 SER A CA 1
ATOM 693 C C . SER A 1 87 ? 0.461 9.744 -11.321 1.00 95.56 87 SER A C 1
ATOM 695 O O . SER A 1 87 ? 0.930 8.647 -11.611 1.00 95.56 87 SER A O 1
ATOM 697 N N . LEU A 1 88 ? -0.858 9.949 -11.233 1.00 95.75 88 LEU A N 1
ATOM 698 C CA . LEU A 1 88 ? -1.853 8.912 -11.498 1.00 95.75 88 LEU A CA 1
ATOM 699 C C . LEU A 1 88 ? -1.767 8.403 -12.942 1.00 95.75 88 LEU A C 1
ATOM 701 O O . LEU A 1 88 ? -1.769 7.191 -13.144 1.00 95.75 88 LEU A O 1
ATOM 705 N N . ASN A 1 89 ? -1.660 9.306 -13.922 1.00 96.31 89 ASN A N 1
ATOM 706 C CA . ASN A 1 89 ? -1.546 8.929 -15.332 1.00 96.31 89 ASN A CA 1
ATOM 707 C C . ASN A 1 89 ? -0.270 8.120 -15.598 1.00 96.31 89 ASN A C 1
ATOM 709 O O . ASN A 1 89 ? -0.340 7.091 -16.258 1.00 96.31 89 ASN A O 1
ATOM 713 N N . VAL A 1 90 ? 0.871 8.533 -15.029 1.00 96.12 90 VAL A N 1
ATOM 714 C CA . VAL A 1 90 ? 2.141 7.793 -15.141 1.00 96.12 90 VAL A CA 1
ATOM 715 C C . VAL A 1 90 ? 1.984 6.373 -14.604 1.00 96.12 90 VAL A C 1
ATOM 717 O O . VAL A 1 90 ? 2.312 5.414 -15.299 1.00 96.12 90 VAL A O 1
ATOM 720 N N . ILE A 1 91 ? 1.439 6.220 -13.394 1.00 96.44 91 ILE A N 1
ATOM 721 C CA . ILE A 1 91 ? 1.216 4.896 -12.803 1.00 96.44 91 ILE A CA 1
ATOM 722 C C . ILE A 1 91 ? 0.277 4.064 -13.680 1.00 96.44 91 ILE A C 1
ATOM 724 O O . ILE A 1 91 ? 0.582 2.909 -13.966 1.00 96.44 91 ILE A O 1
ATOM 728 N N . GLU A 1 92 ? -0.844 4.632 -14.127 1.00 96.00 92 GLU A N 1
ATOM 729 C CA . GLU A 1 92 ? -1.822 3.904 -14.936 1.00 96.00 92 GLU A CA 1
ATOM 730 C C . GLU A 1 92 ? -1.253 3.465 -16.294 1.00 96.00 92 GLU A C 1
ATOM 732 O O . GLU A 1 92 ? -1.472 2.325 -16.711 1.00 96.00 92 GLU A O 1
ATOM 737 N N . ASP A 1 93 ? -0.509 4.337 -16.975 1.00 96.62 93 ASP A N 1
ATOM 738 C CA . ASP A 1 93 ? 0.094 4.037 -18.273 1.00 96.62 93 ASP A CA 1
ATOM 739 C C . ASP A 1 93 ? 1.169 2.949 -18.150 1.00 96.62 93 ASP A C 1
ATOM 741 O O . ASP A 1 93 ? 1.168 1.998 -18.936 1.00 96.62 93 ASP A O 1
ATOM 745 N N . MET A 1 94 ? 2.018 3.014 -17.118 1.00 96.75 94 MET A N 1
ATOM 746 C CA . MET A 1 94 ? 3.028 1.981 -16.853 1.00 96.75 94 MET A CA 1
ATOM 747 C C . MET A 1 94 ? 2.402 0.640 -16.450 1.00 96.75 94 MET A C 1
ATOM 749 O O . MET A 1 94 ? 2.878 -0.422 -16.856 1.00 96.75 94 MET A O 1
ATOM 753 N N . GLU A 1 95 ? 1.307 0.657 -15.684 1.00 95.19 95 GLU A N 1
ATOM 754 C CA . GLU A 1 95 ? 0.545 -0.560 -15.392 1.00 95.19 95 GLU A CA 1
ATOM 755 C C . GLU A 1 95 ? -0.072 -1.154 -16.668 1.00 95.19 95 GLU A C 1
ATOM 757 O O . GLU A 1 95 ? -0.042 -2.371 -16.859 1.00 95.19 95 GLU A O 1
ATOM 762 N N . ARG A 1 96 ? -0.604 -0.314 -17.568 1.00 94.88 96 ARG A N 1
ATOM 763 C CA . ARG A 1 96 ? -1.184 -0.747 -18.851 1.00 94.88 96 ARG A CA 1
ATOM 764 C C . ARG A 1 96 ? -0.131 -1.349 -19.784 1.00 94.88 96 ARG A C 1
ATOM 766 O O . ARG A 1 96 ? -0.444 -2.305 -20.491 1.00 94.88 96 ARG A O 1
ATOM 773 N N . ALA A 1 97 ? 1.091 -0.820 -19.762 1.00 95.69 97 ALA A N 1
ATOM 774 C CA . ALA A 1 97 ? 2.240 -1.354 -20.492 1.00 95.69 97 ALA A CA 1
ATOM 775 C C . ALA A 1 97 ? 2.806 -2.652 -19.878 1.00 95.69 97 ALA A C 1
ATOM 777 O O . ALA A 1 97 ? 3.586 -3.349 -20.522 1.00 95.69 97 ALA A O 1
ATOM 778 N N . GLY A 1 98 ? 2.401 -3.008 -18.653 1.00 92.62 98 GLY A N 1
ATOM 779 C CA . GLY A 1 98 ? 2.920 -4.174 -17.931 1.00 92.62 98 GLY A CA 1
ATOM 780 C C . GLY A 1 98 ? 4.296 -3.951 -17.295 1.00 92.62 98 GLY A C 1
ATOM 781 O O . GLY A 1 98 ? 4.918 -4.907 -16.836 1.00 92.62 98 GLY A O 1
ATOM 782 N N . GLU A 1 99 ? 4.759 -2.703 -17.243 1.00 94.00 99 GLU A N 1
ATOM 783 C CA . GLU A 1 99 ? 6.058 -2.303 -16.687 1.00 94.00 99 GLU A CA 1
ATOM 784 C C . GLU A 1 99 ? 6.000 -2.110 -15.167 1.00 94.00 99 GLU A C 1
ATOM 786 O O . GLU A 1 99 ? 7.018 -2.181 -14.474 1.00 94.00 99 GLU A O 1
ATOM 791 N N . LEU A 1 100 ? 4.796 -1.886 -14.634 1.00 94.56 100 LEU A N 1
ATOM 792 C CA . LEU A 1 100 ? 4.570 -1.574 -13.231 1.00 94.56 100 LEU A CA 1
ATOM 793 C C . LEU A 1 100 ? 3.381 -2.339 -12.648 1.00 94.56 100 LEU A C 1
ATOM 795 O O . LEU A 1 100 ? 2.428 -2.696 -13.334 1.00 94.56 100 LEU A O 1
ATOM 799 N N . GLN A 1 101 ? 3.427 -2.569 -11.338 1.00 91.69 101 GLN A N 1
ATOM 800 C CA . GLN A 1 101 ? 2.296 -3.048 -10.549 1.00 91.69 101 GLN A CA 1
ATOM 801 C C . GLN A 1 101 ? 2.120 -2.099 -9.365 1.00 91.69 101 GLN A C 1
ATOM 803 O O . GLN A 1 101 ? 3.111 -1.759 -8.729 1.00 91.69 101 GLN A O 1
ATOM 808 N N . SER A 1 102 ? 0.889 -1.698 -9.036 1.00 93.88 102 SER A N 1
ATOM 809 C CA . SER A 1 102 ? 0.645 -0.818 -7.878 1.00 93.88 102 SER A CA 1
ATOM 810 C C . SER A 1 102 ? -0.364 -1.358 -6.855 1.00 93.88 102 SER A C 1
ATOM 812 O O . SER A 1 102 ? -0.503 -0.805 -5.766 1.00 93.88 102 SER A O 1
ATOM 814 N N . HIS A 1 103 ? -1.026 -2.486 -7.145 1.00 92.75 103 HIS A N 1
ATOM 815 C CA . HIS A 1 103 ? -2.057 -3.100 -6.287 1.00 92.75 103 HIS A CA 1
ATOM 816 C C . HIS A 1 103 ? -1.596 -3.444 -4.852 1.00 92.75 103 HIS A C 1
ATOM 818 O O . HIS A 1 103 ? -2.425 -3.592 -3.950 1.00 92.75 103 HIS A O 1
ATOM 824 N N . PHE A 1 104 ? -0.284 -3.567 -4.629 1.00 94.25 104 PHE A N 1
ATOM 825 C CA . PHE A 1 104 ? 0.318 -3.829 -3.320 1.00 94.25 104 PHE A CA 1
ATOM 826 C C . PHE A 1 104 ? 0.519 -2.570 -2.464 1.00 94.25 104 PHE A C 1
ATOM 828 O O . PHE A 1 104 ? 0.803 -2.699 -1.270 1.00 94.25 104 PHE A O 1
ATOM 835 N N . HIS A 1 105 ? 0.378 -1.371 -3.042 1.00 94.19 105 HIS A N 1
ATOM 836 C CA . HIS A 1 105 ? 0.387 -0.112 -2.306 1.00 94.19 105 HIS A CA 1
ATOM 837 C C . HIS A 1 105 ? -1.034 0.241 -1.864 1.00 94.19 105 HIS A C 1
ATOM 839 O O . HIS A 1 105 ? -1.942 0.444 -2.675 1.00 94.19 105 HIS A O 1
ATOM 845 N N . ARG A 1 106 ? -1.249 0.268 -0.550 1.00 92.06 106 ARG A N 1
ATOM 846 C CA . ARG A 1 106 ? -2.582 0.308 0.057 1.00 92.06 106 ARG A CA 1
ATOM 847 C C . ARG A 1 106 ? -2.666 1.437 1.067 1.00 92.06 106 ARG A C 1
ATOM 849 O O . ARG A 1 106 ? -1.755 1.625 1.865 1.00 92.06 106 ARG A O 1
ATOM 856 N N . VAL A 1 107 ? -3.818 2.092 1.119 1.00 91.88 107 VAL A N 1
ATOM 857 C CA . VAL A 1 107 ? -4.185 2.934 2.259 1.00 91.88 107 VAL A CA 1
ATOM 858 C C . VAL A 1 107 ? -5.103 2.129 3.170 1.00 91.88 107 VAL A C 1
ATOM 860 O O . VAL A 1 107 ? -6.082 1.526 2.713 1.00 91.88 107 VAL A O 1
ATOM 863 N N . VAL A 1 108 ? -4.785 2.097 4.462 1.00 92.62 108 VAL A N 1
ATOM 864 C CA . VAL A 1 108 ? -5.618 1.501 5.513 1.00 92.62 108 VAL A CA 1
ATOM 865 C C . VAL A 1 108 ? -6.101 2.617 6.419 1.00 92.62 108 VAL A C 1
ATOM 867 O O . VAL A 1 108 ? -5.306 3.424 6.889 1.00 92.62 108 VAL A O 1
ATOM 870 N N . TYR A 1 109 ? -7.407 2.668 6.668 1.00 92.88 109 TYR A N 1
ATOM 871 C CA . TYR A 1 109 ? -7.999 3.768 7.417 1.00 92.88 109 TYR A CA 1
ATOM 872 C C . TYR A 1 109 ? -9.063 3.330 8.415 1.00 92.88 109 TYR A C 1
ATOM 874 O O . TYR A 1 109 ? -9.716 2.298 8.248 1.00 92.88 109 TYR A O 1
ATOM 882 N N . GLY A 1 110 ? -9.259 4.136 9.454 1.00 92.00 110 GLY A N 1
ATOM 883 C CA . GLY A 1 110 ? -10.323 3.939 10.429 1.00 92.00 110 GLY A CA 1
ATOM 884 C C . GLY A 1 110 ? -11.700 4.272 9.856 1.00 92.00 110 GLY A C 1
ATOM 885 O O . GLY A 1 110 ? -11.900 5.240 9.125 1.00 92.00 110 GLY A O 1
ATOM 886 N N . LYS A 1 111 ? -12.695 3.465 10.198 1.00 92.31 111 LYS A N 1
ATOM 887 C CA . LYS A 1 111 ? -14.111 3.786 10.015 1.00 92.31 111 LYS A CA 1
ATOM 888 C C . LYS A 1 111 ? -14.906 3.235 11.189 1.00 92.31 111 LYS A C 1
ATOM 890 O O . LYS A 1 111 ? -14.421 2.399 11.945 1.00 92.31 111 LYS A O 1
ATOM 895 N N . GLN A 1 112 ? -16.131 3.705 11.355 1.00 90.50 112 GLN A N 1
ATOM 896 C CA . GLN A 1 112 ? -17.046 3.142 12.339 1.00 90.50 112 GLN A CA 1
ATOM 897 C C . GLN A 1 112 ? -17.964 2.128 11.662 1.00 90.50 112 GLN A C 1
ATOM 899 O O . GLN A 1 112 ? -18.412 2.326 10.530 1.00 90.50 112 GLN A O 1
ATOM 904 N N . ASN A 1 113 ? -18.216 1.012 12.340 1.00 89.38 113 ASN A N 1
ATOM 905 C CA . ASN A 1 113 ? -19.261 0.084 11.932 1.00 89.38 113 ASN A CA 1
ATOM 906 C C . ASN A 1 113 ? -20.648 0.606 12.369 1.00 89.38 113 ASN A C 1
ATOM 908 O O . ASN A 1 113 ? -20.748 1.624 13.051 1.00 89.38 113 ASN A O 1
ATOM 912 N N . ALA A 1 114 ? -21.722 -0.109 12.023 1.00 91.12 114 ALA A N 1
ATOM 913 C CA . ALA A 1 114 ? -23.090 0.286 12.386 1.00 91.12 114 ALA A CA 1
ATOM 914 C C . ALA A 1 114 ? -23.334 0.409 13.908 1.00 91.12 114 ALA A C 1
ATOM 916 O O . ALA A 1 114 ? -24.297 1.039 14.324 1.00 91.12 114 ALA A O 1
ATOM 917 N N . GLN A 1 115 ? -22.467 -0.177 14.740 1.00 92.31 115 GLN A N 1
ATOM 918 C CA . GLN A 1 115 ? -22.519 -0.109 16.204 1.00 92.31 115 GLN A CA 1
ATOM 919 C C . GLN A 1 115 ? -21.555 0.942 16.787 1.00 92.31 115 GLN A C 1
ATOM 921 O O . GLN A 1 115 ? -21.286 0.922 17.984 1.00 92.31 115 GLN A O 1
ATOM 926 N N . GLY A 1 116 ? -20.970 1.813 15.958 1.00 86.94 116 GLY A N 1
ATOM 927 C CA . GLY A 1 116 ? -20.029 2.850 16.396 1.00 86.94 116 GLY A CA 1
ATOM 928 C C . GLY A 1 116 ? -18.640 2.335 16.792 1.00 86.94 116 GLY A C 1
ATOM 929 O O . GLY A 1 116 ? -17.803 3.111 17.248 1.00 86.94 116 GLY A O 1
ATOM 930 N N . ARG A 1 117 ? -18.352 1.039 16.612 1.00 89.06 117 ARG A N 1
ATOM 931 C CA . ARG A 1 117 ? -17.036 0.461 16.920 1.00 89.06 117 ARG A CA 1
ATOM 932 C C . ARG A 1 117 ? -16.055 0.734 15.790 1.00 89.06 117 ARG A C 1
ATOM 934 O O . ARG A 1 117 ? -16.430 0.654 14.617 1.00 89.06 117 ARG A O 1
ATOM 941 N N . LEU A 1 118 ? -14.794 0.972 16.149 1.00 87.56 118 LEU A N 1
ATOM 942 C CA . LEU A 1 118 ? -13.701 1.078 15.187 1.00 87.56 118 LEU A CA 1
ATOM 943 C C . LEU A 1 118 ? -13.614 -0.203 14.347 1.00 87.56 118 LEU A C 1
ATOM 945 O O . LEU A 1 118 ? -13.516 -1.313 14.868 1.00 87.56 118 LEU A O 1
ATOM 949 N N . CYS A 1 119 ? -13.631 -0.034 13.034 1.00 91.62 119 CYS A N 1
ATOM 950 C CA . CYS A 1 119 ? -13.301 -1.052 12.057 1.00 91.62 119 CYS A CA 1
ATOM 951 C C . CYS A 1 119 ? -12.383 -0.459 10.985 1.00 91.62 119 CYS A C 1
ATOM 953 O O . CYS A 1 119 ? -12.242 0.756 10.858 1.00 91.62 119 CYS A O 1
ATOM 955 N N . LEU A 1 120 ? -11.730 -1.329 10.222 1.00 92.50 120 LEU A N 1
ATOM 956 C CA . LEU A 1 120 ? -10.768 -0.908 9.213 1.00 92.50 120 LEU A CA 1
ATOM 957 C C . LEU A 1 120 ? -11.412 -0.879 7.830 1.00 92.50 120 LEU A C 1
ATOM 959 O O . LEU A 1 120 ? -12.148 -1.788 7.432 1.00 92.50 120 LEU A O 1
ATOM 963 N N . GLY A 1 121 ? -11.148 0.197 7.103 1.00 91.44 121 GLY A N 1
ATOM 964 C CA . GLY A 1 121 ? -11.296 0.288 5.663 1.00 91.44 121 GLY A CA 1
ATOM 965 C C . GLY A 1 121 ? -9.942 0.113 4.988 1.00 91.44 121 GLY A C 1
ATOM 966 O O . GLY A 1 121 ? -8.891 0.299 5.598 1.00 91.44 121 GLY A O 1
ATOM 967 N N . SER A 1 122 ? -9.973 -0.261 3.716 1.00 90.38 122 SER A N 1
ATOM 968 C CA . SER A 1 122 ? -8.785 -0.284 2.879 1.00 90.38 122 SER A CA 1
ATOM 969 C C . SER A 1 122 ? -9.168 0.094 1.460 1.00 90.38 122 SER A C 1
ATOM 971 O O . SER A 1 122 ? -10.251 -0.266 0.995 1.00 90.38 122 SER A O 1
ATOM 973 N N . ALA A 1 123 ? -8.278 0.821 0.798 1.00 90.50 123 ALA A N 1
ATOM 974 C CA . ALA A 1 123 ? -8.363 1.139 -0.614 1.00 90.50 123 ALA A CA 1
ATOM 975 C C . ALA A 1 123 ? -6.977 0.957 -1.256 1.00 90.50 123 ALA A C 1
ATOM 977 O O . ALA A 1 123 ? -5.963 1.074 -0.555 1.00 90.50 123 ALA A O 1
ATOM 978 N N . PRO A 1 124 ? -6.911 0.676 -2.567 1.00 91.31 124 PRO A N 1
ATOM 979 C CA . PRO A 1 124 ? -5.694 0.908 -3.331 1.00 91.31 124 PRO A CA 1
ATOM 980 C C . PRO A 1 124 ? -5.226 2.350 -3.138 1.00 91.31 124 PRO A C 1
ATOM 982 O O . PRO A 1 124 ? -6.056 3.258 -3.067 1.00 91.31 124 PRO A O 1
ATOM 985 N N . TYR A 1 125 ? -3.917 2.557 -3.049 1.00 91.88 125 TYR A N 1
ATOM 986 C CA . TYR A 1 125 ? -3.365 3.907 -3.001 1.00 91.88 125 TYR A CA 1
ATOM 987 C C . TYR A 1 125 ? -3.636 4.658 -4.308 1.00 91.88 125 TYR A C 1
ATOM 989 O O . TYR A 1 125 ? -4.114 5.791 -4.302 1.00 91.88 125 TYR A O 1
ATOM 997 N N . TRP A 1 126 ? -3.415 3.975 -5.433 1.00 92.81 126 TRP A N 1
ATOM 998 C CA . TRP A 1 126 ? -3.796 4.455 -6.752 1.00 92.81 126 TRP A CA 1
ATOM 999 C C . TRP A 1 126 ? -5.134 3.841 -7.156 1.00 92.81 126 TRP A C 1
ATOM 1001 O O . TRP A 1 126 ? -5.243 2.616 -7.236 1.00 92.81 126 TRP A O 1
ATOM 1011 N N . PRO A 1 127 ? -6.174 4.644 -7.427 1.00 91.50 127 PRO A N 1
ATOM 1012 C CA . PRO A 1 127 ? -7.484 4.135 -7.814 1.00 91.50 127 PRO A CA 1
ATOM 1013 C C . PRO A 1 127 ? -7.534 3.681 -9.287 1.00 91.50 127 PRO A C 1
ATOM 1015 O O . PRO A 1 127 ? -8.555 3.874 -9.941 1.00 91.50 127 PRO A O 1
ATOM 1018 N N . THR A 1 128 ? -6.471 3.066 -9.816 1.00 93.44 128 THR A N 1
ATOM 1019 C CA . THR A 1 128 ? -6.420 2.597 -11.209 1.00 93.44 128 THR A CA 1
ATOM 1020 C C . THR A 1 128 ? -7.282 1.343 -11.415 1.00 93.44 128 THR A C 1
ATOM 1022 O O . THR A 1 128 ? -7.485 0.549 -10.483 1.00 93.44 128 THR A O 1
ATOM 1025 N N . PRO A 1 129 ? -7.763 1.083 -12.646 1.00 91.00 129 PRO A N 1
ATOM 1026 C CA . PRO A 1 129 ? -8.510 -0.138 -12.951 1.00 91.00 129 PRO A CA 1
ATOM 1027 C C . PRO A 1 129 ? -7.721 -1.428 -12.676 1.00 91.00 129 PRO A C 1
ATOM 1029 O O . PRO A 1 129 ? -8.310 -2.457 -12.332 1.00 91.00 129 PRO A O 1
ATOM 1032 N N . LEU A 1 130 ? -6.394 -1.404 -12.848 1.00 88.88 130 LEU A N 1
ATOM 1033 C CA . LEU A 1 130 ? -5.530 -2.561 -12.602 1.00 88.88 130 LEU A CA 1
ATOM 1034 C C . LEU A 1 130 ? -5.291 -2.782 -11.109 1.00 88.88 130 LEU A C 1
ATOM 1036 O O . LEU A 1 130 ? -5.436 -3.917 -10.657 1.00 88.88 130 LEU A O 1
ATOM 1040 N N . ALA A 1 131 ? -5.058 -1.731 -10.322 1.00 88.12 131 ALA A N 1
ATOM 1041 C CA . ALA A 1 131 ? -4.940 -1.859 -8.872 1.00 88.12 131 ALA A CA 1
ATOM 1042 C C . ALA A 1 131 ? -6.234 -2.383 -8.226 1.00 88.12 131 ALA A C 1
ATOM 1044 O O . ALA A 1 131 ? -6.199 -3.229 -7.326 1.00 88.12 131 ALA A O 1
ATOM 1045 N N . GLN A 1 132 ? -7.392 -1.934 -8.720 1.00 87.44 132 GLN A N 1
ATOM 1046 C CA . GLN A 1 132 ? -8.698 -2.397 -8.249 1.00 87.44 132 GLN A CA 1
ATOM 1047 C C . GLN A 1 132 ? -8.966 -3.863 -8.612 1.00 87.44 132 GLN A C 1
ATOM 1049 O O . GLN A 1 132 ? -9.373 -4.633 -7.745 1.00 87.44 132 GLN A O 1
ATOM 1054 N N . ARG A 1 133 ? -8.712 -4.276 -9.864 1.00 84.19 133 ARG A N 1
ATOM 1055 C CA . ARG A 1 133 ? -8.919 -5.672 -10.304 1.00 84.19 133 ARG A CA 1
ATOM 1056 C C . ARG A 1 133 ? -7.885 -6.642 -9.737 1.00 84.19 133 ARG A C 1
ATOM 1058 O O . ARG A 1 133 ? -8.223 -7.784 -9.448 1.00 84.19 133 ARG A O 1
ATOM 1065 N N . GLY A 1 134 ? -6.642 -6.193 -9.583 1.00 76.50 134 GLY A N 1
ATOM 1066 C CA . GLY A 1 134 ? -5.548 -6.980 -9.015 1.00 76.50 134 GLY A CA 1
ATOM 1067 C C . GLY A 1 134 ? -5.658 -7.166 -7.501 1.00 76.50 134 GLY A C 1
ATOM 1068 O O . GLY A 1 134 ? -5.008 -8.050 -6.946 1.00 76.50 134 GLY A O 1
ATOM 1069 N N . SER A 1 135 ? -6.500 -6.371 -6.832 1.00 80.25 135 SER A N 1
ATOM 1070 C CA . SER A 1 135 ? -6.710 -6.468 -5.391 1.00 80.25 135 SER A CA 1
ATOM 1071 C C . SER A 1 135 ? -7.431 -7.764 -5.002 1.00 80.25 135 SER A C 1
ATOM 1073 O O . SER A 1 135 ? -8.611 -7.964 -5.282 1.00 80.25 135 SER A O 1
ATOM 1075 N N . LYS A 1 136 ? -6.736 -8.628 -4.268 1.00 79.81 136 LYS A N 1
ATOM 1076 C CA . LYS A 1 136 ? -7.266 -9.856 -3.671 1.00 79.81 136 LYS A CA 1
ATOM 1077 C C . LYS A 1 136 ? -8.016 -9.583 -2.372 1.00 79.81 136 LYS A C 1
ATOM 1079 O O . LYS A 1 136 ? -7.679 -8.672 -1.609 1.00 79.81 136 LYS A O 1
ATOM 1084 N N . ALA A 1 137 ? -8.997 -10.445 -2.092 1.00 73.56 137 ALA A N 1
ATOM 1085 C CA . ALA A 1 137 ? -9.824 -10.389 -0.885 1.00 73.56 137 ALA A CA 1
ATOM 1086 C C . ALA A 1 137 ? -9.002 -10.569 0.404 1.00 73.56 137 ALA A C 1
ATOM 1088 O O . ALA A 1 137 ? -9.244 -9.893 1.409 1.00 73.56 137 ALA A O 1
ATOM 1089 N N . ALA A 1 138 ? -8.006 -11.457 0.377 1.00 76.81 138 ALA A N 1
ATOM 1090 C CA . ALA A 1 138 ? -7.029 -11.572 1.445 1.00 76.81 138 ALA A CA 1
ATOM 1091 C C . ALA A 1 138 ? -5.983 -10.460 1.296 1.00 76.81 138 ALA A C 1
ATOM 1093 O O . ALA A 1 138 ? -5.199 -10.450 0.350 1.00 76.81 138 ALA A O 1
ATOM 1094 N N . PHE A 1 139 ? -5.971 -9.521 2.251 1.00 79.00 139 PHE A N 1
ATOM 1095 C CA . PHE A 1 139 ? -5.117 -8.329 2.217 1.00 79.00 139 PHE A CA 1
ATOM 1096 C C . PHE A 1 139 ? -3.655 -8.677 1.904 1.00 79.00 139 PHE A C 1
ATOM 1098 O O . PHE A 1 139 ? -3.054 -8.077 1.020 1.00 79.00 139 PHE A O 1
ATOM 1105 N N . LEU A 1 140 ? -3.104 -9.670 2.599 1.00 79.44 140 LEU A N 1
ATOM 1106 C CA . LEU A 1 140 ? -1.682 -10.013 2.538 1.00 79.44 140 LEU A CA 1
ATOM 1107 C C . LEU A 1 140 ? -1.275 -10.733 1.250 1.00 79.44 140 LEU A C 1
ATOM 1109 O O . LEU A 1 140 ? -0.093 -10.840 0.939 1.00 79.44 140 LEU A O 1
ATOM 1113 N N . GLU A 1 141 ? -2.240 -11.220 0.472 1.00 83.12 141 GLU A N 1
ATOM 1114 C CA . GLU A 1 141 ? -1.951 -11.871 -0.805 1.00 83.12 141 GLU A CA 1
ATOM 1115 C C . GLU A 1 141 ? -1.652 -10.878 -1.931 1.00 83.12 141 GLU A C 1
ATOM 1117 O O . GLU A 1 141 ? -1.237 -11.312 -3.009 1.00 83.12 141 GLU A O 1
ATOM 1122 N N . ASN A 1 142 ? -1.852 -9.582 -1.671 1.00 87.88 142 ASN A N 1
ATOM 1123 C CA . ASN A 1 142 ? -1.594 -8.486 -2.600 1.00 87.88 142 ASN A CA 1
ATOM 1124 C C . ASN A 1 142 ? -0.112 -8.129 -2.732 1.00 87.88 142 ASN A C 1
ATOM 1126 O O . ASN A 1 142 ? 0.198 -7.245 -3.509 1.00 87.88 142 ASN A O 1
ATOM 1130 N N . GLY A 1 143 ? 0.796 -8.742 -1.967 1.00 91.50 143 GLY A N 1
ATOM 1131 C CA . GLY A 1 143 ? 2.212 -8.380 -2.027 1.00 91.50 143 GLY A CA 1
ATOM 1132 C C . GLY A 1 143 ? 2.922 -8.876 -3.291 1.00 91.50 143 GLY A C 1
ATOM 1133 O O . GLY A 1 143 ? 2.573 -9.924 -3.845 1.00 91.50 143 GLY A O 1
ATOM 1134 N N . VAL A 1 144 ? 3.970 -8.156 -3.693 1.00 93.38 144 VAL A N 1
ATOM 1135 C CA . VAL A 1 144 ? 4.781 -8.433 -4.896 1.00 93.38 144 VAL A CA 1
ATOM 1136 C C . VAL A 1 144 ? 6.195 -8.909 -4.559 1.00 93.38 144 VAL A C 1
ATOM 1138 O O . VAL A 1 144 ? 6.602 -8.912 -3.400 1.00 93.38 144 VAL A O 1
ATOM 1141 N N . GLY A 1 145 ? 6.954 -9.358 -5.563 1.00 91.81 145 GLY A N 1
ATOM 1142 C CA . GLY A 1 145 ? 8.379 -9.671 -5.397 1.00 91.81 145 GLY A CA 1
ATOM 1143 C C . GLY A 1 145 ? 9.232 -8.418 -5.172 1.00 91.81 145 GLY A C 1
ATOM 1144 O O . GLY A 1 145 ? 8.833 -7.319 -5.552 1.00 91.81 145 GLY A O 1
ATOM 1145 N N . LEU A 1 146 ? 10.419 -8.596 -4.585 1.00 90.75 146 LEU A N 1
ATOM 1146 C CA . LEU A 1 146 ? 11.315 -7.491 -4.225 1.00 90.75 146 LEU A CA 1
ATOM 1147 C C . LEU A 1 146 ? 11.690 -6.580 -5.415 1.00 90.75 146 LEU A C 1
ATOM 1149 O O . LEU A 1 146 ? 11.568 -5.369 -5.253 1.00 90.75 146 LEU A O 1
ATOM 1153 N N . PRO A 1 147 ? 12.050 -7.090 -6.615 1.00 90.88 147 PRO A N 1
ATOM 1154 C CA . PRO A 1 147 ? 12.395 -6.215 -7.741 1.00 90.88 147 PRO A CA 1
ATOM 1155 C C . PRO A 1 147 ? 11.232 -5.318 -8.183 1.00 90.88 147 PRO A C 1
ATOM 1157 O O . PRO A 1 147 ? 11.416 -4.128 -8.411 1.00 90.88 147 PRO A O 1
ATOM 1160 N N . ALA A 1 148 ? 10.014 -5.869 -8.234 1.00 93.38 148 ALA A N 1
ATOM 1161 C CA . ALA A 1 148 ? 8.814 -5.104 -8.571 1.00 93.38 148 ALA A CA 1
ATOM 1162 C C . ALA A 1 148 ? 8.484 -4.053 -7.500 1.00 93.38 148 ALA A C 1
ATOM 1164 O O . ALA A 1 148 ? 8.043 -2.955 -7.829 1.00 93.38 148 ALA A O 1
ATOM 1165 N N . PHE A 1 149 ? 8.718 -4.383 -6.226 1.00 94.38 149 PHE A N 1
ATOM 1166 C CA . PHE A 1 149 ? 8.547 -3.450 -5.118 1.00 94.38 149 PHE A CA 1
ATOM 1167 C C . PHE A 1 149 ? 9.528 -2.277 -5.206 1.00 94.38 149 PHE A C 1
ATOM 1169 O O . PHE A 1 149 ? 9.100 -1.129 -5.134 1.00 94.38 149 PHE A O 1
ATOM 1176 N N . ILE A 1 150 ? 10.823 -2.558 -5.394 1.00 91.94 150 ILE A N 1
ATOM 1177 C CA . ILE A 1 150 ? 11.868 -1.531 -5.513 1.00 91.94 150 ILE A CA 1
ATOM 1178 C C . ILE A 1 150 ? 11.576 -0.618 -6.704 1.00 91.94 150 ILE A C 1
ATOM 1180 O O . ILE A 1 150 ? 11.465 0.588 -6.501 1.00 91.94 150 ILE A O 1
ATOM 1184 N N . ASN A 1 151 ? 11.334 -1.190 -7.891 1.00 93.56 151 ASN A N 1
ATOM 1185 C CA . ASN A 1 151 ? 11.009 -0.432 -9.105 1.00 93.56 151 ASN A CA 1
ATOM 1186 C C . ASN A 1 151 ? 9.851 0.550 -8.866 1.00 93.56 151 ASN A C 1
ATOM 1188 O O . ASN A 1 151 ? 9.929 1.735 -9.174 1.00 93.56 151 ASN A O 1
ATOM 1192 N N . TYR A 1 152 ? 8.779 0.071 -8.234 1.00 95.31 152 TYR A N 1
ATOM 1193 C CA . TYR A 1 152 ? 7.629 0.907 -7.916 1.00 95.31 152 TYR A CA 1
ATOM 1194 C C . TYR A 1 152 ? 7.949 2.051 -6.957 1.00 95.31 152 TYR A C 1
ATOM 1196 O O . TYR A 1 152 ? 7.494 3.173 -7.174 1.00 95.31 152 TYR A O 1
ATOM 1204 N N . VAL A 1 153 ? 8.709 1.792 -5.891 1.00 92.94 153 VAL A N 1
ATOM 1205 C CA . VAL A 1 153 ? 9.054 2.848 -4.935 1.00 92.94 153 VAL A CA 1
ATOM 1206 C C . VAL A 1 153 ? 10.005 3.86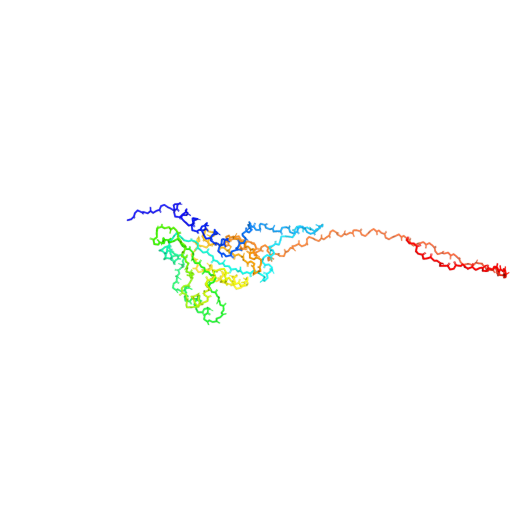3 -5.577 1.00 92.94 153 VAL A C 1
ATOM 1208 O O . VAL A 1 153 ? 9.834 5.060 -5.366 1.00 92.94 153 VAL A O 1
ATOM 1211 N N . GLU A 1 154 ? 10.950 3.427 -6.408 1.00 91.38 154 GLU A N 1
ATOM 1212 C CA . GLU A 1 154 ? 11.851 4.318 -7.152 1.00 91.38 154 GLU A CA 1
ATOM 1213 C C . GLU A 1 154 ? 11.101 5.244 -8.119 1.00 91.38 154 GLU A C 1
ATOM 1215 O O . GLU A 1 154 ? 11.483 6.403 -8.262 1.00 91.38 154 GLU A O 1
ATOM 1220 N N . ILE A 1 155 ? 9.995 4.781 -8.710 1.00 93.12 155 ILE A N 1
ATOM 1221 C CA . ILE A 1 155 ? 9.091 5.613 -9.521 1.00 93.12 155 ILE A CA 1
ATOM 1222 C C . ILE A 1 155 ? 8.248 6.543 -8.636 1.00 93.12 155 ILE A C 1
ATOM 1224 O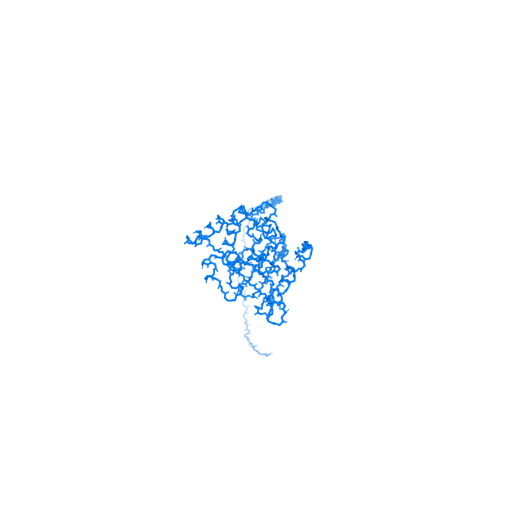 O . ILE A 1 155 ? 8.053 7.712 -8.964 1.00 93.12 155 ILE A O 1
ATOM 1228 N N . LEU A 1 156 ? 7.741 6.045 -7.503 1.00 91.44 156 LEU A N 1
ATOM 1229 C CA . LEU A 1 156 ? 6.858 6.789 -6.599 1.00 91.44 156 LEU A CA 1
ATOM 1230 C C . LEU A 1 156 ? 7.545 8.001 -5.959 1.00 91.44 156 LEU A C 1
ATOM 1232 O O . LEU A 1 156 ? 6.943 9.071 -5.853 1.00 91.44 156 LEU A O 1
ATOM 1236 N N . MET A 1 157 ? 8.776 7.820 -5.481 1.00 88.31 157 MET A N 1
ATOM 1237 C CA . MET A 1 157 ? 9.454 8.785 -4.610 1.00 88.31 157 MET A CA 1
ATOM 1238 C C . MET A 1 157 ? 9.719 10.142 -5.287 1.00 88.31 157 MET A C 1
ATOM 1240 O O . MET A 1 157 ? 9.398 11.163 -4.677 1.00 88.31 157 MET A O 1
ATOM 1244 N N . PRO A 1 158 ? 10.207 10.214 -6.542 1.00 90.06 158 PRO A N 1
ATOM 1245 C CA . PRO A 1 158 ? 10.407 11.485 -7.243 1.00 90.06 158 PRO A CA 1
ATOM 1246 C C . PRO A 1 158 ? 9.117 12.271 -7.516 1.00 90.06 158 PRO A C 1
ATOM 1248 O O . PRO A 1 158 ? 9.175 13.482 -7.722 1.00 90.06 158 PRO A O 1
ATOM 1251 N N . MET A 1 159 ? 7.952 11.611 -7.519 1.00 91.81 159 MET A N 1
ATOM 1252 C CA . MET A 1 159 ? 6.660 12.268 -7.758 1.00 91.81 159 MET A CA 1
ATOM 1253 C C . MET A 1 159 ? 6.126 13.014 -6.519 1.00 91.81 159 MET A C 1
ATOM 1255 O O . MET A 1 159 ? 5.273 13.902 -6.644 1.00 91.81 159 MET A O 1
ATOM 1259 N N . LYS A 1 160 ? 6.622 12.679 -5.319 1.00 88.88 160 LYS A N 1
ATOM 1260 C CA . LYS A 1 160 ? 6.237 13.318 -4.052 1.00 88.88 160 LYS A CA 1
ATOM 1261 C C . LYS A 1 160 ? 7.033 14.603 -3.797 1.00 88.88 160 LYS A C 1
ATOM 1263 O O . LYS A 1 160 ? 8.202 14.725 -4.159 1.00 88.88 160 LYS A O 1
ATOM 1268 N N . LYS A 1 161 ? 6.396 15.571 -3.133 1.00 87.94 161 LYS A N 1
ATOM 1269 C CA . LYS A 1 161 ? 7.026 16.828 -2.703 1.00 87.94 161 LYS A CA 1
ATOM 1270 C C . LYS A 1 161 ? 8.159 16.565 -1.693 1.00 87.94 161 LYS A C 1
ATOM 1272 O O . LYS A 1 161 ? 8.111 15.580 -0.948 1.00 87.94 161 LYS A O 1
ATOM 1277 N N . PRO A 1 162 ? 9.171 17.448 -1.600 1.00 77.25 162 PRO A N 1
ATOM 1278 C CA . PRO A 1 162 ? 10.252 17.308 -0.629 1.00 77.25 162 PRO A CA 1
ATOM 1279 C C . PRO A 1 162 ? 9.687 17.374 0.795 1.00 77.25 162 PRO A C 1
ATOM 1281 O O . PRO A 1 162 ? 8.791 18.168 1.066 1.00 77.25 162 PRO A O 1
ATOM 1284 N N . GLY A 1 163 ? 10.182 16.533 1.705 1.00 67.12 163 GLY A N 1
ATOM 1285 C CA . GLY A 1 163 ? 9.650 16.421 3.073 1.00 67.12 163 GLY A CA 1
ATOM 1286 C C . GLY A 1 163 ? 8.433 15.496 3.209 1.00 67.12 163 GLY A C 1
ATOM 1287 O O . GLY A 1 163 ? 8.260 14.891 4.260 1.00 67.12 163 GLY A O 1
ATOM 1288 N N . GLU A 1 164 ? 7.677 15.264 2.132 1.00 68.38 164 GLU A N 1
ATOM 1289 C CA . GLU A 1 164 ? 6.636 14.219 2.066 1.00 68.38 164 GLU A CA 1
ATOM 1290 C C . GLU A 1 164 ? 7.198 12.843 1.683 1.00 68.38 164 GLU A C 1
ATOM 1292 O O . GLU A 1 164 ? 6.514 11.819 1.741 1.00 68.38 164 GLU A O 1
ATOM 1297 N N . CYS A 1 165 ? 8.474 12.829 1.306 1.00 50.59 165 CYS A N 1
ATOM 1298 C CA . CYS A 1 165 ? 9.246 11.656 0.925 1.00 50.59 165 CYS A CA 1
ATOM 1299 C C . CYS A 1 165 ? 9.741 10.840 2.144 1.00 50.59 165 CYS A C 1
ATOM 1301 O O . CYS A 1 165 ? 10.316 9.777 1.962 1.00 50.59 165 CYS A O 1
ATOM 1303 N N . GLY A 1 166 ? 9.535 11.312 3.385 1.00 46.41 166 GLY A N 1
ATOM 1304 C CA . GLY A 1 166 ? 10.176 10.759 4.587 1.00 46.41 166 GLY A CA 1
ATOM 1305 C C . GLY A 1 166 ? 9.249 10.054 5.588 1.00 46.41 166 GLY A C 1
ATOM 1306 O O . GLY A 1 166 ? 8.307 10.641 6.118 1.00 46.41 166 GLY A O 1
ATOM 1307 N N . ALA A 1 167 ? 9.615 8.811 5.903 1.00 43.38 167 ALA A N 1
ATOM 1308 C CA . ALA A 1 167 ? 9.512 8.100 7.186 1.00 43.38 167 ALA A CA 1
ATOM 1309 C C . ALA A 1 167 ? 8.174 7.873 7.920 1.00 43.38 167 ALA A C 1
ATOM 1311 O O . ALA A 1 167 ? 7.974 6.780 8.445 1.00 43.38 167 ALA A O 1
ATOM 1312 N N . ALA A 1 168 ? 7.295 8.866 8.079 1.00 50.22 168 ALA A N 1
ATOM 1313 C CA . ALA A 1 168 ? 6.400 8.848 9.247 1.00 50.22 168 ALA A CA 1
ATOM 1314 C C . ALA A 1 168 ? 5.124 7.996 9.093 1.00 50.22 168 ALA A C 1
ATOM 1316 O O . ALA A 1 168 ? 4.613 7.492 10.095 1.00 50.22 168 ALA A O 1
ATOM 1317 N N . SER A 1 169 ? 4.612 7.813 7.870 1.00 64.12 169 SER A N 1
ATOM 1318 C CA . SER A 1 169 ? 3.261 7.248 7.677 1.00 64.12 169 SER A CA 1
ATOM 1319 C C . SER A 1 169 ? 3.182 6.017 6.772 1.00 64.12 169 SER A C 1
ATOM 1321 O O . SER A 1 169 ? 2.134 5.367 6.749 1.00 64.12 169 SER A O 1
ATOM 1323 N N . ALA A 1 170 ? 4.245 5.702 6.024 1.00 83.88 170 ALA A N 1
ATOM 1324 C CA . ALA A 1 170 ? 4.291 4.555 5.121 1.00 83.88 170 ALA A CA 1
ATOM 1325 C C . ALA A 1 170 ? 5.139 3.431 5.727 1.00 83.88 170 ALA A C 1
ATOM 1327 O O . ALA A 1 170 ? 6.325 3.611 6.012 1.00 83.88 170 ALA A O 1
ATOM 1328 N N . ILE A 1 171 ? 4.520 2.269 5.910 1.00 89.06 171 ILE A N 1
ATOM 1329 C CA . ILE A 1 171 ? 5.135 1.081 6.493 1.00 89.06 171 ILE A CA 1
ATOM 1330 C C . ILE A 1 171 ? 5.286 0.021 5.405 1.00 89.06 171 ILE A C 1
ATOM 1332 O O . ILE A 1 171 ? 4.324 -0.346 4.723 1.00 89.06 171 ILE A O 1
ATOM 1336 N N . VAL A 1 172 ? 6.505 -0.483 5.259 1.00 91.06 172 VAL A N 1
ATOM 1337 C CA . VAL A 1 172 ? 6.844 -1.622 4.411 1.00 91.06 172 VAL A CA 1
ATOM 1338 C C . VAL A 1 172 ? 6.601 -2.896 5.202 1.00 91.06 172 VAL A C 1
ATOM 1340 O O . VAL A 1 172 ? 7.137 -3.059 6.296 1.00 91.06 172 VAL A O 1
ATOM 1343 N N . PHE A 1 173 ? 5.823 -3.814 4.636 1.00 90.44 173 PHE A N 1
ATOM 1344 C CA . PHE A 1 173 ? 5.620 -5.155 5.179 1.00 90.44 173 PHE A CA 1
ATOM 1345 C C . PHE A 1 173 ? 6.287 -6.170 4.260 1.00 90.44 173 PHE A C 1
ATOM 1347 O O . PHE A 1 173 ? 5.946 -6.249 3.078 1.00 90.44 173 PHE A O 1
ATOM 1354 N N . GLY A 1 174 ? 7.191 -6.973 4.812 1.00 90.31 174 GLY A N 1
ATOM 1355 C CA . GLY A 1 174 ? 7.707 -8.163 4.149 1.00 90.31 174 GLY A CA 1
ATOM 1356 C C . GLY A 1 174 ? 7.119 -9.406 4.797 1.00 90.31 174 GLY A C 1
ATOM 1357 O O . GLY A 1 174 ? 7.248 -9.598 6.003 1.00 90.31 174 GLY A O 1
ATOM 1358 N N . ILE A 1 175 ? 6.450 -10.235 3.996 1.00 88.88 175 ILE A N 1
ATOM 1359 C CA . ILE A 1 175 ? 5.715 -11.417 4.458 1.00 88.88 175 ILE A CA 1
ATOM 1360 C C . ILE A 1 175 ? 6.261 -12.646 3.754 1.00 88.88 175 ILE A C 1
ATOM 1362 O O . ILE A 1 175 ? 6.229 -12.735 2.523 1.00 88.88 175 ILE A O 1
ATOM 1366 N N . HIS A 1 176 ? 6.734 -13.612 4.527 1.00 87.75 176 HIS A N 1
ATOM 1367 C CA . HIS A 1 176 ? 7.197 -14.876 3.993 1.00 87.75 176 HIS A CA 1
ATOM 1368 C C . HIS A 1 176 ? 6.014 -15.712 3.482 1.00 87.75 176 HIS A C 1
ATOM 1370 O O . HIS A 1 176 ? 4.961 -15.816 4.117 1.00 87.75 176 HIS A O 1
ATOM 1376 N N . ARG A 1 177 ? 6.174 -16.311 2.302 1.00 84.44 177 ARG A N 1
ATOM 1377 C CA . ARG A 1 177 ? 5.095 -16.978 1.556 1.00 84.44 177 ARG A CA 1
ATOM 1378 C C . ARG A 1 177 ? 4.567 -18.244 2.229 1.00 84.44 177 ARG A C 1
ATOM 1380 O O . ARG A 1 177 ? 3.421 -18.601 1.969 1.00 84.44 177 ARG A O 1
ATOM 1387 N N . HIS A 1 178 ? 5.381 -18.912 3.047 1.00 82.38 178 HIS A N 1
ATOM 1388 C CA . HIS A 1 178 ? 5.057 -20.227 3.607 1.00 82.38 178 HIS A CA 1
ATOM 1389 C C . HIS A 1 178 ? 4.670 -20.161 5.086 1.00 82.38 178 HIS A C 1
ATOM 1391 O O . HIS A 1 178 ? 3.527 -20.439 5.435 1.00 82.38 178 HIS A O 1
ATOM 1397 N N . ASP A 1 179 ? 5.600 -19.759 5.948 1.00 83.56 179 ASP A N 1
ATOM 1398 C CA . ASP A 1 179 ? 5.408 -19.713 7.408 1.00 83.56 179 ASP A CA 1
ATOM 1399 C C . ASP A 1 179 ? 4.669 -18.452 7.907 1.00 83.56 179 ASP A C 1
ATOM 1401 O O . ASP A 1 179 ? 4.334 -18.357 9.087 1.00 83.56 179 ASP A O 1
ATOM 1405 N N . ARG A 1 180 ? 4.396 -17.491 7.007 1.00 84.06 180 ARG A N 1
ATOM 1406 C CA . ARG A 1 180 ? 3.742 -16.200 7.294 1.00 84.06 180 ARG A CA 1
ATOM 1407 C C . ARG A 1 180 ? 4.469 -15.347 8.333 1.00 84.06 180 ARG A C 1
ATOM 1409 O O . ARG A 1 180 ? 3.857 -14.472 8.954 1.00 84.06 180 ARG A O 1
ATOM 1416 N N . THR A 1 181 ? 5.770 -15.567 8.486 1.00 85.19 181 THR A N 1
ATOM 1417 C CA . THR A 1 181 ? 6.654 -14.664 9.212 1.00 85.19 181 THR A CA 1
ATOM 1418 C C . THR A 1 181 ? 6.616 -13.292 8.550 1.00 85.19 181 THR A C 1
ATOM 1420 O O . THR A 1 181 ? 6.725 -13.176 7.327 1.00 85.19 181 THR A O 1
ATOM 1423 N N . CYS A 1 182 ? 6.431 -12.247 9.350 1.00 84.94 182 CYS A N 1
ATOM 1424 C CA . CYS A 1 182 ? 6.334 -10.878 8.875 1.00 84.94 182 CYS A CA 1
ATOM 1425 C C . CYS A 1 182 ? 7.262 -9.965 9.656 1.00 84.94 182 CYS A C 1
ATOM 1427 O O . CYS A 1 182 ? 7.369 -10.065 10.876 1.00 84.94 182 CYS A O 1
ATOM 1429 N N . PHE A 1 183 ? 7.850 -9.013 8.948 1.00 83.62 183 PHE A N 1
ATOM 1430 C CA . PHE A 1 183 ? 8.498 -7.851 9.536 1.00 83.62 183 PHE A CA 1
ATOM 1431 C C . PHE A 1 183 ? 7.878 -6.589 8.944 1.00 83.62 183 PHE A C 1
ATOM 1433 O O . PHE A 1 183 ? 7.395 -6.579 7.806 1.00 83.62 183 PHE A O 1
ATOM 1440 N N . CYS A 1 184 ? 7.883 -5.528 9.738 1.00 83.88 184 CYS A N 1
ATOM 1441 C CA . CYS A 1 184 ? 7.451 -4.206 9.327 1.00 83.88 184 CYS A CA 1
ATOM 1442 C C . CYS A 1 184 ? 8.563 -3.203 9.620 1.00 83.88 184 CYS A C 1
ATOM 1444 O O . CYS A 1 184 ? 9.206 -3.278 10.667 1.00 83.88 184 CYS A O 1
ATOM 1446 N N . MET A 1 185 ? 8.785 -2.282 8.695 1.00 84.88 185 MET A N 1
ATOM 1447 C CA . MET A 1 185 ? 9.769 -1.214 8.837 1.00 84.88 185 MET A CA 1
ATOM 1448 C C . MET A 1 185 ? 9.292 0.029 8.094 1.00 84.88 185 MET A C 1
ATOM 1450 O O . MET A 1 185 ? 8.405 -0.046 7.242 1.00 84.88 185 MET A O 1
ATOM 1454 N N . THR A 1 186 ? 9.865 1.179 8.410 1.00 86.44 186 THR A N 1
ATOM 1455 C CA . THR A 1 186 ? 9.662 2.395 7.615 1.00 86.44 186 THR A CA 1
ATOM 1456 C C . THR A 1 186 ? 10.296 2.242 6.231 1.00 86.44 186 THR A C 1
ATOM 1458 O O . THR A 1 186 ? 11.187 1.416 6.013 1.00 86.44 186 THR A O 1
ATOM 1461 N N . LEU A 1 187 ? 9.857 3.059 5.273 1.00 86.06 187 LEU A N 1
ATOM 1462 C CA . LEU A 1 187 ? 10.443 3.064 3.930 1.00 86.06 187 LEU A CA 1
ATOM 1463 C C . LEU A 1 187 ? 11.941 3.429 3.937 1.00 86.06 187 LEU A C 1
ATOM 1465 O O . LEU A 1 187 ? 12.725 2.862 3.177 1.00 86.06 187 LEU A O 1
ATOM 1469 N N . ASP A 1 188 ? 12.349 4.317 4.844 1.00 83.88 188 ASP A N 1
ATOM 1470 C CA . ASP A 1 188 ? 13.748 4.727 5.000 1.00 83.88 188 ASP A CA 1
ATOM 1471 C C . ASP A 1 188 ? 14.619 3.602 5.567 1.00 83.88 188 ASP A C 1
ATOM 1473 O O . ASP A 1 188 ? 15.746 3.393 5.115 1.00 83.88 188 ASP A O 1
ATOM 1477 N N . GLU A 1 189 ? 14.102 2.845 6.538 1.00 84.50 189 GLU A N 1
ATOM 1478 C CA . GLU A 1 189 ? 14.765 1.641 7.049 1.00 84.50 189 GLU A CA 1
ATOM 1479 C C . GLU A 1 189 ? 14.908 0.583 5.956 1.00 84.50 189 GLU A C 1
ATOM 1481 O O . GLU A 1 189 ? 15.977 -0.012 5.828 1.00 84.50 189 GLU A O 1
ATOM 1486 N N . PHE A 1 190 ? 13.875 0.395 5.130 1.00 86.19 190 PHE A N 1
ATOM 1487 C CA . PHE A 1 190 ? 13.929 -0.523 3.995 1.00 86.19 190 PHE A CA 1
ATOM 1488 C C . PHE A 1 190 ? 15.055 -0.154 3.025 1.00 86.19 190 PHE A C 1
ATOM 1490 O O . PHE A 1 190 ? 15.910 -0.990 2.733 1.00 86.19 190 PHE A O 1
ATOM 1497 N N . PHE A 1 191 ? 15.129 1.104 2.581 1.00 84.00 191 PHE A N 1
ATOM 1498 C CA . PHE A 1 191 ? 16.201 1.535 1.682 1.00 84.00 191 PHE A CA 1
ATOM 1499 C C . PHE A 1 191 ? 17.581 1.493 2.329 1.00 84.00 191 PHE A C 1
ATOM 1501 O O . PHE A 1 191 ? 18.559 1.170 1.654 1.00 84.00 191 PHE A O 1
ATOM 1508 N N . ARG A 1 192 ? 17.680 1.778 3.631 1.00 83.50 192 ARG A N 1
ATOM 1509 C CA . ARG A 1 192 ? 18.933 1.609 4.373 1.00 83.50 192 ARG A CA 1
ATOM 1510 C C . ARG A 1 192 ? 19.405 0.160 4.308 1.00 83.50 192 ARG A C 1
ATOM 1512 O O . ARG A 1 192 ? 20.573 -0.068 4.018 1.00 83.50 192 ARG A O 1
ATOM 1519 N N . GLN A 1 193 ? 18.510 -0.804 4.519 1.00 80.31 193 GLN A N 1
ATOM 1520 C CA . GLN A 1 193 ? 18.858 -2.220 4.418 1.00 80.31 193 GLN A CA 1
ATOM 1521 C C . GLN A 1 193 ? 19.235 -2.620 2.990 1.00 80.31 193 GLN A C 1
ATOM 1523 O O . GLN A 1 193 ? 20.262 -3.258 2.806 1.00 80.31 193 GLN A O 1
ATOM 1528 N N . VAL A 1 194 ? 18.472 -2.203 1.974 1.00 81.12 194 VAL A N 1
ATOM 1529 C CA . VAL A 1 194 ? 18.806 -2.494 0.566 1.00 81.12 194 VAL A CA 1
ATOM 1530 C C . VAL A 1 194 ? 20.197 -1.962 0.199 1.00 81.12 194 VAL A C 1
ATOM 1532 O O . VAL A 1 194 ? 20.973 -2.675 -0.430 1.00 81.12 194 VAL A O 1
ATOM 1535 N N . ARG A 1 195 ? 20.554 -0.747 0.638 1.00 81.25 195 ARG A N 1
ATOM 1536 C CA . ARG A 1 195 ? 21.882 -0.157 0.393 1.00 81.25 195 ARG A CA 1
ATOM 1537 C C . ARG A 1 195 ? 23.005 -0.907 1.100 1.00 81.25 195 ARG A C 1
ATOM 1539 O O . ARG A 1 195 ? 24.024 -1.159 0.474 1.00 81.25 195 ARG A O 1
ATOM 1546 N N . LEU A 1 196 ? 22.814 -1.284 2.366 1.00 76.06 196 LEU A N 1
ATOM 1547 C CA . LEU A 1 196 ? 23.808 -2.061 3.117 1.00 76.06 196 LEU A CA 1
ATOM 1548 C C . LEU A 1 196 ? 24.134 -3.396 2.437 1.00 76.06 196 LEU A C 1
ATOM 1550 O O . LEU A 1 196 ? 25.270 -3.844 2.501 1.00 76.06 196 LEU A O 1
ATOM 1554 N N . LEU A 1 197 ? 23.155 -4.003 1.765 1.00 68.12 197 LEU A N 1
ATOM 1555 C CA . LEU A 1 197 ? 23.343 -5.253 1.026 1.00 68.12 197 LEU A CA 1
ATOM 1556 C C . LEU A 1 197 ? 23.970 -5.069 -0.359 1.00 68.12 197 LEU A C 1
ATOM 1558 O O . LEU A 1 197 ? 24.526 -6.017 -0.903 1.00 68.12 197 LEU A O 1
ATOM 1562 N N . ALA A 1 198 ? 23.854 -3.875 -0.940 1.00 66.38 198 ALA A N 1
ATOM 1563 C CA . ALA A 1 198 ? 24.454 -3.539 -2.228 1.00 66.38 198 ALA A CA 1
ATOM 1564 C C . ALA A 1 198 ? 25.914 -3.069 -2.103 1.00 66.38 198 ALA A C 1
ATOM 1566 O O . ALA A 1 198 ? 26.627 -3.038 -3.106 1.00 66.38 198 ALA A O 1
ATOM 1567 N N . SER A 1 199 ? 26.363 -2.694 -0.901 1.00 57.69 199 SER A N 1
ATOM 1568 C CA . SER A 1 199 ? 27.758 -2.339 -0.653 1.00 57.69 199 SER A CA 1
ATOM 1569 C C . SER A 1 199 ? 28.655 -3.577 -0.790 1.00 57.69 199 SER A C 1
ATOM 1571 O O . SER A 1 199 ? 28.402 -4.577 -0.112 1.00 57.69 199 SER A O 1
ATOM 1573 N N . PRO A 1 200 ? 29.720 -3.533 -1.613 1.00 51.12 200 PRO A N 1
ATOM 1574 C CA . PRO A 1 200 ? 30.755 -4.554 -1.582 1.00 51.12 200 PRO A CA 1
ATOM 1575 C C . PRO A 1 200 ? 31.339 -4.588 -0.170 1.00 51.12 200 PRO A C 1
ATOM 1577 O O . PRO A 1 200 ? 31.746 -3.554 0.357 1.00 51.12 200 PRO A O 1
ATOM 1580 N N . VAL A 1 201 ? 31.363 -5.762 0.457 1.00 49.94 201 VAL A N 1
ATOM 1581 C CA . VAL A 1 201 ? 32.227 -5.973 1.618 1.00 49.94 201 VAL A CA 1
ATOM 1582 C C . VAL A 1 201 ? 33.649 -5.832 1.083 1.00 49.94 201 VAL A C 1
ATOM 1584 O O . VAL A 1 201 ? 34.093 -6.688 0.318 1.00 49.94 201 VAL A O 1
ATOM 1587 N N . GLU A 1 202 ? 34.329 -4.730 1.405 1.00 45.78 202 GLU A N 1
ATOM 1588 C CA . GLU A 1 202 ? 35.780 -4.659 1.259 1.00 45.78 202 GLU A CA 1
ATOM 1589 C C . GLU A 1 202 ? 36.344 -5.766 2.152 1.00 45.78 202 GLU A C 1
ATOM 1591 O O . GLU A 1 202 ? 36.326 -5.672 3.377 1.00 45.78 202 GLU A O 1
ATOM 1596 N N . LEU A 1 203 ? 36.730 -6.882 1.532 1.00 43.34 203 LEU A N 1
ATOM 1597 C CA . LEU A 1 203 ? 37.564 -7.881 2.175 1.00 43.34 203 LEU A CA 1
ATOM 1598 C C . LEU A 1 203 ? 38.892 -7.175 2.439 1.00 43.34 203 LEU A C 1
ATOM 1600 O O . LEU A 1 203 ? 39.651 -6.933 1.499 1.00 43.34 203 LEU A O 1
ATOM 1604 N N . GLU A 1 204 ? 39.140 -6.780 3.689 1.00 45.53 204 GLU A N 1
ATOM 1605 C CA . GLU A 1 204 ? 40.498 -6.431 4.096 1.00 45.53 204 GLU A CA 1
ATOM 1606 C C . GLU A 1 204 ? 41.398 -7.617 3.714 1.00 45.53 204 GLU A C 1
ATOM 1608 O O . GLU A 1 204 ? 41.016 -8.764 3.975 1.00 45.53 204 GLU A O 1
ATOM 1613 N N . PRO A 1 205 ? 42.524 -7.383 3.017 1.00 42.75 205 PRO A N 1
ATOM 1614 C CA . PRO A 1 205 ? 43.393 -8.470 2.600 1.00 42.75 205 PRO A CA 1
ATOM 1615 C C . PRO A 1 205 ? 43.846 -9.229 3.846 1.00 42.75 205 PRO A C 1
ATOM 1617 O O . PRO A 1 205 ? 44.327 -8.618 4.803 1.00 42.75 205 PRO A O 1
ATOM 1620 N N . GLU A 1 206 ? 43.656 -10.552 3.836 1.00 47.81 206 GLU A N 1
ATOM 1621 C CA . GLU A 1 206 ? 44.212 -11.429 4.863 1.00 47.81 206 GLU A CA 1
ATOM 1622 C C . GLU A 1 206 ? 45.704 -11.101 5.021 1.00 47.81 206 GLU A C 1
ATOM 1624 O O . GLU A 1 206 ? 46.388 -10.917 4.007 1.00 47.81 206 GLU A O 1
ATOM 1629 N N . PRO A 1 207 ? 46.221 -10.976 6.257 1.00 45.97 207 PRO A N 1
ATOM 1630 C CA . PRO A 1 207 ? 47.644 -10.765 6.451 1.00 45.97 207 PRO A CA 1
ATOM 1631 C C . PRO A 1 207 ? 48.378 -11.928 5.782 1.00 45.97 207 PRO A C 1
ATOM 1633 O O . PRO A 1 207 ? 48.117 -13.086 6.109 1.00 45.97 207 PRO A O 1
ATOM 1636 N N . GLU A 1 208 ? 49.248 -11.615 4.817 1.00 45.84 208 GLU A N 1
ATOM 1637 C CA . GLU A 1 208 ? 50.133 -12.592 4.189 1.00 45.84 208 GLU A CA 1
ATOM 1638 C C . GLU A 1 208 ? 50.834 -13.364 5.309 1.00 45.84 208 GLU A C 1
ATOM 1640 O O . GLU A 1 208 ? 51.605 -12.796 6.084 1.00 45.84 208 GLU A O 1
ATOM 1645 N N . LEU A 1 209 ? 50.504 -14.650 5.443 1.00 49.72 209 LEU A N 1
ATOM 1646 C CA . LEU A 1 209 ? 51.230 -15.552 6.320 1.00 49.72 209 LEU A CA 1
ATOM 1647 C C . LEU A 1 209 ? 52.669 -15.579 5.804 1.00 49.72 209 LEU A C 1
ATOM 1649 O O . LEU A 1 209 ? 52.929 -16.134 4.736 1.00 49.72 209 LEU A O 1
ATOM 1653 N N . GLU A 1 210 ? 53.582 -14.938 6.536 1.00 48.00 210 GLU A N 1
ATOM 1654 C CA . GLU A 1 210 ? 55.018 -15.089 6.329 1.00 48.00 210 GLU A CA 1
ATOM 1655 C C . GLU A 1 210 ? 55.317 -16.590 6.359 1.00 48.00 210 GLU A C 1
ATOM 1657 O O . GLU A 1 210 ? 55.197 -17.245 7.395 1.00 48.00 210 GLU A O 1
ATOM 1662 N N . LEU A 1 211 ? 55.612 -17.151 5.185 1.00 48.19 211 LEU A N 1
ATOM 1663 C CA . LEU A 1 211 ? 55.997 -18.546 5.035 1.00 48.19 211 LEU A CA 1
ATOM 1664 C C . LEU A 1 211 ? 57.236 -18.776 5.903 1.00 48.19 211 LEU A C 1
ATOM 1666 O O . LEU A 1 211 ? 58.292 -18.195 5.641 1.00 48.19 211 LEU A O 1
ATOM 1670 N N . GLU A 1 212 ? 57.103 -19.604 6.939 1.00 52.91 212 GLU A N 1
ATOM 1671 C CA . GLU A 1 212 ? 58.260 -20.091 7.683 1.00 52.91 212 GLU A CA 1
ATOM 1672 C C . GLU A 1 212 ? 59.234 -20.754 6.691 1.00 52.91 212 GLU A C 1
ATOM 1674 O O . GLU A 1 212 ? 58.791 -21.480 5.793 1.00 52.91 212 GLU A O 1
ATOM 1679 N N . PRO A 1 213 ? 60.548 -20.487 6.790 1.00 52.16 213 PRO A N 1
ATOM 1680 C CA . PRO A 1 213 ? 61.510 -21.022 5.838 1.00 52.16 213 PRO A CA 1
ATOM 1681 C C . PRO A 1 213 ? 61.526 -22.554 5.902 1.00 52.16 213 PRO A C 1
ATOM 1683 O O . PRO A 1 213 ? 61.587 -23.136 6.986 1.00 52.16 213 PRO A O 1
ATOM 1686 N N . GLU A 1 214 ? 61.475 -23.195 4.729 1.00 52.22 214 GLU A N 1
ATOM 1687 C CA . GLU A 1 214 ? 61.557 -24.651 4.596 1.00 52.22 214 GLU A CA 1
ATOM 1688 C C . GLU A 1 214 ? 62.812 -25.198 5.304 1.00 52.22 214 GLU A C 1
ATOM 1690 O O . GLU A 1 214 ? 63.890 -24.601 5.193 1.00 52.22 21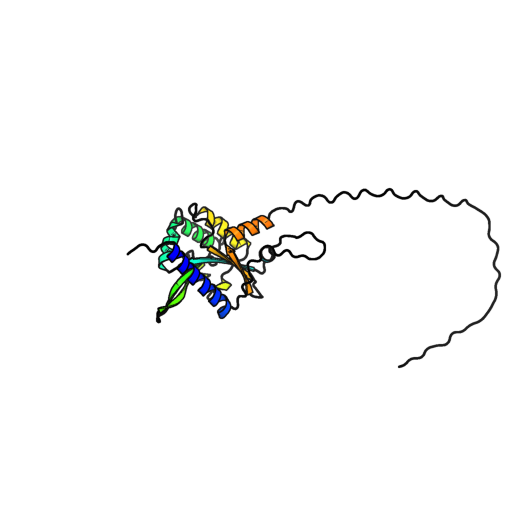4 GLU A O 1
ATOM 1695 N N . PRO A 1 215 ? 62.710 -26.331 6.024 1.00 60.03 215 PRO A N 1
ATOM 1696 C CA . PRO A 1 215 ? 63.873 -26.956 6.636 1.00 60.03 215 PRO A CA 1
ATOM 1697 C C . PRO A 1 215 ? 64.829 -27.488 5.558 1.00 60.03 215 PRO A C 1
ATOM 1699 O O . PRO A 1 215 ? 64.400 -28.069 4.560 1.00 60.03 215 PRO A O 1
ATOM 1702 N N . GLU A 1 216 ? 66.132 -27.284 5.774 1.00 59.62 216 GLU A N 1
ATOM 1703 C CA . GLU A 1 216 ? 67.200 -27.727 4.870 1.00 59.62 216 GLU A CA 1
ATOM 1704 C C . GLU A 1 216 ? 67.132 -29.243 4.590 1.00 59.62 216 GLU A C 1
ATOM 1706 O O . GLU A 1 216 ? 66.812 -30.024 5.492 1.00 59.62 216 GLU A O 1
ATOM 1711 N N . PRO A 1 217 ? 67.454 -29.686 3.359 1.00 55.41 217 PRO A N 1
ATOM 1712 C CA . PRO A 1 217 ? 67.400 -31.097 3.003 1.00 55.41 217 PRO A CA 1
ATOM 1713 C C . PRO A 1 217 ? 68.474 -31.908 3.744 1.00 55.41 217 PRO A C 1
ATOM 1715 O O . PRO A 1 217 ? 69.647 -31.533 3.782 1.00 55.41 217 PRO A O 1
ATOM 1718 N N . GLU A 1 218 ? 68.062 -33.048 4.305 1.00 58.75 218 GLU A N 1
ATOM 1719 C CA . GLU A 1 218 ? 68.955 -34.018 4.945 1.00 58.75 218 GLU A CA 1
ATOM 1720 C C . GLU A 1 218 ? 69.982 -34.592 3.944 1.00 58.75 218 GLU A C 1
ATOM 1722 O O . GLU A 1 218 ? 69.654 -34.805 2.773 1.00 58.75 218 GLU A O 1
ATOM 1727 N N . PRO A 1 219 ? 71.228 -34.867 4.379 1.00 53.62 219 PRO A N 1
ATOM 1728 C CA . PRO A 1 219 ? 72.277 -35.363 3.496 1.00 53.62 219 PRO A CA 1
ATOM 1729 C C . PRO A 1 219 ? 72.025 -36.812 3.051 1.00 53.62 219 PRO A C 1
ATOM 1731 O O . PRO A 1 219 ? 71.668 -37.679 3.851 1.00 53.62 219 PRO A O 1
ATOM 1734 N N . GLU A 1 220 ? 72.265 -37.075 1.763 1.00 52.03 220 GLU A N 1
ATOM 1735 C CA . GLU A 1 220 ? 72.148 -38.400 1.147 1.00 52.03 220 GLU A CA 1
ATOM 1736 C C . GLU A 1 220 ? 73.119 -39.424 1.777 1.00 52.03 220 GLU A C 1
ATOM 1738 O O . GLU A 1 220 ? 74.282 -39.096 2.035 1.00 52.03 220 GLU A O 1
ATOM 1743 N N . PRO A 1 221 ? 72.694 -40.683 1.996 1.00 51.72 221 PRO A N 1
ATOM 1744 C CA . PRO A 1 221 ? 73.582 -41.731 2.487 1.00 51.72 221 PRO A CA 1
ATOM 1745 C C . PRO A 1 221 ? 74.502 -42.268 1.374 1.00 51.72 221 PRO A C 1
ATOM 1747 O O . PRO A 1 221 ? 74.056 -42.594 0.273 1.00 51.72 221 PRO A O 1
ATOM 1750 N N . GLU A 1 222 ? 75.795 -42.391 1.692 1.00 49.22 222 GLU A N 1
ATOM 1751 C CA . GLU A 1 222 ? 76.846 -42.894 0.798 1.00 49.22 222 GLU A CA 1
ATOM 1752 C C . GLU A 1 222 ? 76.653 -44.368 0.370 1.00 49.22 222 GLU A C 1
ATOM 1754 O O . GLU A 1 222 ? 76.088 -45.176 1.117 1.00 49.22 222 GLU A O 1
ATOM 1759 N N . PRO A 1 223 ? 77.161 -44.767 -0.817 1.00 47.28 223 PRO A N 1
ATOM 1760 C CA . PRO A 1 223 ? 76.928 -46.092 -1.365 1.00 47.28 223 PRO A CA 1
ATOM 1761 C C . PRO A 1 223 ? 77.980 -47.119 -0.918 1.00 47.28 223 PRO A C 1
ATOM 1763 O O . PRO A 1 223 ? 79.176 -46.957 -1.147 1.00 47.28 223 PRO A O 1
ATOM 1766 N N . GLY A 1 224 ? 77.491 -48.267 -0.446 1.00 38.25 224 GLY A N 1
ATOM 1767 C CA . GLY A 1 224 ? 78.114 -49.564 -0.716 1.00 38.25 224 GLY A CA 1
ATOM 1768 C C . GLY A 1 224 ? 78.657 -50.328 0.489 1.00 38.25 224 GLY A C 1
ATOM 1769 O O . GLY A 1 224 ? 79.653 -49.941 1.090 1.00 38.25 224 GLY A O 1
ATOM 1770 N N . SER A 1 225 ? 78.065 -51.498 0.753 1.00 43.56 225 SER A N 1
ATOM 1771 C CA . SER A 1 225 ? 78.773 -52.787 0.858 1.00 43.56 225 SER A CA 1
ATOM 1772 C C . SER A 1 225 ? 77.767 -53.950 0.932 1.00 43.56 225 SER A C 1
ATOM 1774 O O . SER A 1 225 ? 76.710 -53.837 1.543 1.00 43.56 225 SER A O 1
ATOM 1776 N N . GLU A 1 226 ? 78.112 -55.030 0.234 1.00 42.41 226 GLU A N 1
ATOM 1777 C CA . GLU A 1 226 ? 77.336 -56.210 -0.183 1.00 42.41 226 GLU A CA 1
ATOM 1778 C C . GLU A 1 226 ? 76.625 -57.070 0.895 1.00 42.41 226 GLU A C 1
ATOM 1780 O O . GLU A 1 226 ? 76.966 -57.015 2.077 1.00 42.41 226 GLU A O 1
ATOM 1785 N N . PRO A 1 227 ? 75.666 -57.935 0.477 1.00 54.56 227 PRO A N 1
ATOM 1786 C CA . PRO A 1 227 ? 74.836 -58.764 1.354 1.00 54.56 227 PRO A CA 1
ATOM 1787 C C . PRO A 1 227 ? 75.400 -60.182 1.581 1.00 54.56 227 PRO A C 1
ATOM 1789 O O . PRO A 1 227 ? 76.073 -60.727 0.704 1.00 54.56 227 PRO A O 1
ATOM 1792 N N . PRO A 1 228 ? 74.990 -60.873 2.664 1.00 44.28 228 PRO A N 1
ATOM 1793 C CA . PRO A 1 228 ? 75.034 -62.331 2.687 1.00 44.28 228 PRO A CA 1
ATOM 1794 C C . PRO A 1 228 ? 73.675 -62.988 2.994 1.00 44.28 228 PRO A C 1
ATOM 1796 O O . PRO A 1 228 ? 73.080 -62.811 4.050 1.00 44.28 228 PRO A O 1
ATOM 1799 N N . GLN A 1 229 ? 73.235 -63.769 2.004 1.00 39.28 229 GLN A N 1
ATOM 1800 C CA . GLN A 1 229 ? 72.732 -65.152 2.048 1.00 39.28 229 GLN A CA 1
ATOM 1801 C C . GLN A 1 229 ? 71.761 -65.616 3.155 1.00 39.28 229 GLN A C 1
ATOM 1803 O O . GLN A 1 229 ? 72.076 -65.699 4.338 1.00 39.28 229 GLN A O 1
ATOM 1808 N N . THR A 1 230 ? 70.611 -66.104 2.684 1.00 39.31 230 THR A N 1
ATOM 1809 C CA . THR A 1 230 ? 69.677 -67.022 3.355 1.00 39.31 230 THR A CA 1
ATOM 1810 C C . THR A 1 230 ? 70.311 -68.407 3.563 1.00 39.31 230 THR A C 1
ATOM 1812 O O . THR A 1 230 ? 71.097 -68.852 2.723 1.00 39.31 230 THR A O 1
ATOM 1815 N N . PRO A 1 231 ? 69.883 -69.162 4.591 1.00 45.22 231 PRO A N 1
ATOM 1816 C CA . PRO A 1 231 ? 69.161 -70.390 4.254 1.00 45.22 231 PRO A CA 1
ATOM 1817 C C . PRO A 1 231 ? 67.945 -70.696 5.148 1.00 45.22 231 PRO A C 1
ATOM 1819 O O . PRO A 1 231 ? 67.658 -70.033 6.138 1.00 45.22 231 PRO A O 1
ATOM 1822 N N . ALA A 1 232 ? 67.219 -71.706 4.674 1.00 38.78 232 ALA A N 1
ATOM 1823 C CA . ALA A 1 232 ? 65.862 -72.143 4.971 1.00 38.78 232 ALA A CA 1
ATOM 1824 C C . ALA A 1 232 ? 65.626 -72.895 6.302 1.00 38.78 232 ALA A C 1
ATOM 1826 O O . ALA A 1 232 ? 66.569 -73.317 6.967 1.00 38.78 232 ALA A O 1
ATOM 1827 N N . SER A 1 233 ? 64.328 -73.190 6.513 1.00 40.66 233 SER A N 1
ATOM 1828 C CA . SER A 1 233 ? 63.712 -74.252 7.345 1.00 40.66 233 SER A CA 1
ATOM 1829 C C . SER A 1 233 ? 63.427 -73.878 8.813 1.00 40.66 233 SER A C 1
ATOM 1831 O O . SER A 1 233 ? 64.280 -73.302 9.467 1.00 40.66 233 SER A O 1
ATOM 1833 N N . ALA A 1 234 ? 62.274 -74.172 9.431 1.00 39.16 234 ALA A N 1
ATOM 1834 C CA . ALA A 1 234 ? 61.124 -75.016 9.086 1.00 39.16 234 ALA A CA 1
ATOM 1835 C C . ALA A 1 234 ? 59.908 -74.682 10.000 1.00 39.16 234 ALA A C 1
ATOM 1837 O O . ALA A 1 234 ? 60.130 -74.190 11.099 1.00 39.16 234 ALA A O 1
ATOM 1838 N N . GLU A 1 235 ? 58.687 -75.026 9.539 1.00 40.25 235 GLU A N 1
ATOM 1839 C CA . GLU A 1 235 ? 57.641 -75.793 10.280 1.00 40.25 235 GLU A CA 1
ATOM 1840 C C . GLU A 1 235 ? 57.072 -75.200 11.607 1.00 40.25 235 GLU A C 1
ATOM 1842 O O . GLU A 1 235 ? 57.813 -74.793 12.483 1.00 40.25 235 GLU A O 1
ATOM 1847 N N . ALA A 1 236 ? 55.771 -75.104 11.918 1.00 41.72 236 ALA A N 1
ATOM 1848 C CA . ALA A 1 236 ? 54.525 -75.718 11.458 1.00 41.72 236 ALA A CA 1
ATOM 1849 C C . ALA A 1 236 ? 53.300 -74.849 11.866 1.00 41.72 236 ALA A C 1
ATOM 1851 O O . ALA A 1 236 ? 53.393 -73.955 12.703 1.00 41.72 236 ALA A O 1
ATOM 1852 N N . ALA A 1 237 ? 52.156 -75.164 11.249 1.00 46.41 237 ALA A N 1
ATOM 1853 C CA . ALA A 1 237 ? 50.789 -74.637 11.418 1.00 46.41 237 ALA A CA 1
ATOM 1854 C C . ALA A 1 237 ? 50.113 -75.042 12.767 1.00 46.41 237 ALA A C 1
ATOM 1856 O O . ALA A 1 237 ? 50.806 -75.624 13.602 1.00 46.41 237 ALA A O 1
ATOM 1857 N N . PRO A 1 238 ? 48.772 -74.926 12.983 1.00 53.75 238 PRO A N 1
ATOM 1858 C CA . PRO A 1 238 ? 47.708 -74.170 12.287 1.00 53.75 238 PRO A CA 1
ATOM 1859 C C . PRO A 1 238 ? 46.760 -73.365 13.231 1.00 53.75 238 PRO A C 1
ATOM 1861 O O . PRO A 1 238 ? 46.802 -73.484 14.453 1.00 53.75 238 PRO A O 1
ATOM 1864 N N . GLU A 1 239 ? 45.852 -72.577 12.638 1.00 50.56 239 GLU A N 1
ATOM 1865 C CA . GLU A 1 239 ? 44.655 -71.991 13.280 1.00 50.56 239 GLU A CA 1
ATOM 1866 C C . GLU A 1 239 ? 43.686 -73.043 13.856 1.00 50.56 239 GLU A C 1
ATOM 1868 O O . GLU A 1 239 ? 43.613 -74.172 13.358 1.00 50.56 239 GLU A O 1
ATOM 1873 N N . PRO A 1 240 ? 42.794 -72.613 14.771 1.00 57.41 240 PRO A N 1
ATOM 1874 C CA . PRO A 1 240 ? 41.396 -72.987 14.601 1.00 57.41 240 PRO A CA 1
ATOM 1875 C C . PRO A 1 240 ? 40.403 -71.813 14.696 1.00 57.41 240 PRO A C 1
ATOM 1877 O O . PRO A 1 240 ? 40.405 -71.007 15.621 1.00 57.41 240 PRO A O 1
ATOM 1880 N N . ALA A 1 241 ? 39.530 -71.810 13.690 1.00 42.44 241 ALA A N 1
ATOM 1881 C CA . ALA A 1 241 ? 38.096 -71.529 13.660 1.00 42.44 241 ALA A CA 1
ATOM 1882 C C . ALA A 1 241 ? 37.366 -70.998 14.919 1.00 42.44 241 ALA A C 1
ATOM 1884 O O . ALA A 1 241 ? 37.348 -71.627 15.970 1.00 42.44 241 ALA A O 1
ATOM 1885 N N . ALA A 1 242 ? 36.618 -69.913 14.678 1.00 45.62 242 ALA A N 1
ATOM 1886 C CA . ALA A 1 242 ? 35.177 -69.719 14.915 1.00 45.62 242 ALA A CA 1
ATOM 1887 C C . ALA A 1 242 ? 34.504 -70.291 16.183 1.00 45.62 242 ALA A C 1
ATOM 1889 O O . ALA A 1 242 ? 34.495 -71.497 16.394 1.00 45.62 242 ALA A O 1
ATOM 1890 N N . GLN A 1 243 ? 33.749 -69.428 16.883 1.00 44.72 243 GLN A N 1
ATOM 1891 C CA . GLN A 1 243 ? 32.308 -69.571 17.212 1.00 44.72 243 GLN A CA 1
ATOM 1892 C C . GLN A 1 243 ? 31.862 -68.350 18.058 1.00 44.72 243 GLN A C 1
ATOM 1894 O O . GLN A 1 243 ? 32.546 -67.980 19.002 1.00 44.72 243 GLN A O 1
ATOM 1899 N N . THR A 1 244 ? 30.938 -67.500 17.587 1.00 41.16 244 THR A N 1
ATOM 1900 C CA . THR A 1 244 ? 29.464 -67.471 17.804 1.00 41.16 244 THR A CA 1
ATOM 1901 C C . THR A 1 244 ? 28.952 -67.382 19.247 1.00 41.16 244 THR A C 1
ATOM 1903 O O . THR A 1 244 ? 29.215 -68.274 20.039 1.00 41.16 244 THR A O 1
ATOM 1906 N N . MET A 1 245 ? 28.045 -66.404 19.434 1.00 40.97 245 MET A N 1
ATOM 1907 C CA . MET A 1 245 ? 26.978 -66.274 20.450 1.00 40.97 245 MET A CA 1
ATOM 1908 C C . MET A 1 245 ? 27.462 -66.078 21.900 1.00 40.97 245 MET A C 1
ATOM 1910 O O . MET A 1 245 ? 28.320 -66.796 22.385 1.00 40.97 245 MET A O 1
ATOM 1914 N N . THR A 1 246 ? 26.966 -65.115 22.678 1.00 47.50 246 THR A N 1
ATOM 1915 C CA . THR A 1 246 ? 25.602 -64.564 22.790 1.00 47.50 246 THR A CA 1
ATOM 1916 C C . THR A 1 246 ? 25.673 -63.194 23.455 1.00 47.50 246 THR A C 1
ATOM 1918 O O . THR A 1 246 ? 26.619 -63.001 24.252 1.00 47.50 246 THR A O 1
#

Sequence (246 aa):
MPAIPAAALAWWEKTVEYAFLQQACRKWGVNFLAPLGVITLQAGDEPPRQTSPALHSGAYKWLLIEFRKDKAALEAEKERFYDYGVSLNVIEDMERAGELQSHFHRVVYGKQNAQGRLCLGSAPYWPTPLAQRGSKAAFLENGVGLPAFINYVEILMPMKKPGECGAASAIVFGIHRHDRTCFCMTLDEFFRQVRLLASPVELEPEPELELEPEPEPEPEPEPGSEPPQTPASAEAAPEPAAQTMT

Foldseek 3Di:
DDDDDPVVFLVLLVVLVVQVVVCCCPPVVADEDEAPPFPQPPPDPDDRDRDPVLLVDQQKFKAKEFGGAAPVCLVVVCVQFPHSVVLLVVQQVCVVVVNADQLRYKYKYWDADPVRDTDIDMDGNRNHPRSVVLHDPPNRVSTDGPVRVVVVLVSVQVRGDPPSSDWDGMKMWMAGNPNRHIYIDTPVVVVVNVVSVVDPPPPPDDPPDPPDDDDDDDDDDDDDDDDDDDDDDDDDDDDDDDDDDD